Protein AF-A0A257PAP0-F1 (afdb_monomer_lite)

Radius of gyration: 27.39 Å; chains: 1; bounding box: 54×37×100 Å

Structure (mmCIF, N/CA/C/O backbone):
data_AF-A0A257PAP0-F1
#
_entry.id   AF-A0A257PAP0-F1
#
loop_
_atom_site.group_PDB
_atom_site.id
_atom_site.type_symbol
_atom_site.label_atom_id
_atom_site.label_alt_id
_atom_site.label_comp_id
_atom_site.label_asym_id
_atom_site.label_entity_id
_atom_site.label_seq_id
_atom_site.pdbx_PDB_ins_code
_atom_site.Cartn_x
_atom_site.Cartn_y
_atom_site.Cartn_z
_atom_site.occupancy
_atom_site.B_iso_or_equiv
_atom_site.auth_seq_id
_atom_site.auth_comp_id
_atom_site.auth_asym_id
_atom_site.auth_atom_id
_atom_site.pdbx_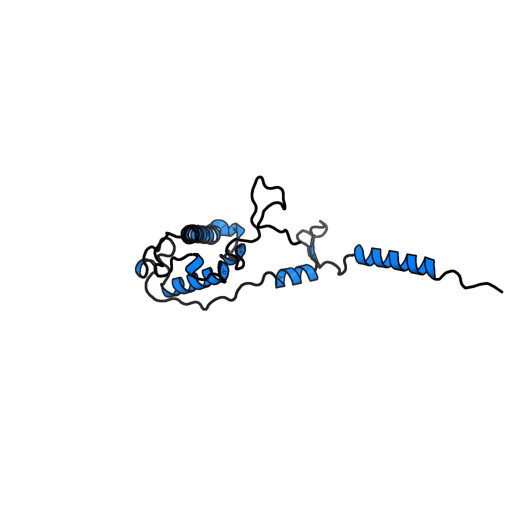PDB_model_num
ATOM 1 N N . MET A 1 1 ? 21.919 17.317 -76.838 1.00 44.16 1 MET A N 1
ATOM 2 C CA . MET A 1 1 ? 21.404 18.058 -75.664 1.00 44.16 1 MET A CA 1
ATOM 3 C C . MET A 1 1 ? 20.531 17.112 -74.850 1.00 44.16 1 MET A C 1
ATOM 5 O O . MET A 1 1 ? 19.481 16.701 -75.324 1.00 44.16 1 MET A O 1
ATOM 9 N N . PHE A 1 2 ? 21.040 16.663 -73.701 1.00 43.78 2 PHE A N 1
ATOM 10 C CA . PHE A 1 2 ? 20.446 15.619 -72.859 1.00 43.78 2 PHE A CA 1
ATOM 11 C C . PHE A 1 2 ? 19.234 16.147 -72.070 1.00 43.78 2 PHE A C 1
ATOM 13 O O . PHE A 1 2 ? 19.329 17.173 -71.401 1.00 43.78 2 PHE A O 1
ATOM 20 N N . LYS A 1 3 ? 18.101 15.434 -72.139 1.00 48.34 3 LYS A N 1
ATOM 21 C CA . LYS A 1 3 ? 16.893 15.689 -71.335 1.00 48.34 3 LYS A CA 1
ATOM 22 C C . LYS A 1 3 ? 17.113 15.192 -69.905 1.00 48.34 3 LYS A C 1
ATOM 24 O O . LYS A 1 3 ? 17.097 13.992 -69.654 1.00 48.34 3 LYS A O 1
ATOM 29 N N . LEU A 1 4 ? 17.287 16.128 -68.978 1.00 53.97 4 LEU A N 1
ATOM 30 C CA . LEU A 1 4 ? 17.504 15.890 -67.553 1.00 53.97 4 LEU A CA 1
ATOM 31 C C . LEU A 1 4 ? 16.246 16.301 -66.755 1.00 53.97 4 LEU A C 1
ATOM 33 O O . LEU A 1 4 ? 16.292 17.280 -66.023 1.00 53.97 4 LEU A O 1
ATOM 37 N N . TYR A 1 5 ? 15.082 15.656 -66.945 1.00 57.06 5 TYR A N 1
ATOM 38 C CA . TYR A 1 5 ? 13.866 16.051 -66.193 1.00 57.06 5 TYR A CA 1
ATOM 39 C C . TYR A 1 5 ? 12.792 14.955 -66.019 1.00 57.06 5 TYR A C 1
ATOM 41 O O . TYR A 1 5 ? 11.602 15.199 -66.205 1.00 57.06 5 TYR A O 1
ATOM 49 N N . SER A 1 6 ? 13.174 13.719 -65.676 1.00 56.12 6 SER A N 1
ATOM 50 C CA . SER A 1 6 ? 12.184 12.636 -65.459 1.00 56.12 6 SER A CA 1
ATOM 51 C C . SER A 1 6 ? 1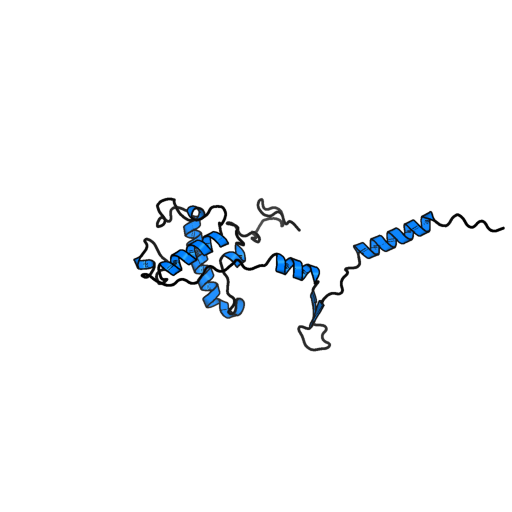2.435 11.741 -64.240 1.00 56.12 6 SER A C 1
ATOM 53 O O . SER A 1 6 ? 11.732 10.754 -64.058 1.00 56.12 6 SER A O 1
ATOM 55 N N . ILE A 1 7 ? 13.380 12.098 -63.362 1.00 59.47 7 ILE A N 1
ATOM 56 C CA . ILE A 1 7 ? 13.738 11.317 -62.160 1.00 59.47 7 ILE A CA 1
ATOM 57 C C . ILE A 1 7 ? 13.280 11.924 -60.798 1.00 59.47 7 ILE A C 1
ATOM 59 O O . ILE A 1 7 ? 13.853 11.544 -59.783 1.00 59.47 7 ILE A O 1
ATOM 63 N N . PRO A 1 8 ? 12.291 12.843 -60.657 1.00 70.06 8 PRO A N 1
ATOM 64 C CA . PRO A 1 8 ? 11.946 13.330 -59.314 1.00 70.06 8 PRO A CA 1
ATOM 65 C C . PRO A 1 8 ? 10.957 12.415 -58.564 1.00 70.06 8 PRO A C 1
ATOM 67 O O . PRO A 1 8 ? 11.156 12.136 -57.388 1.00 70.06 8 PRO A O 1
ATOM 70 N N . GLY A 1 9 ? 9.910 11.897 -59.218 1.00 70.00 9 GLY A N 1
ATOM 71 C CA . GLY A 1 9 ? 8.772 11.282 -58.509 1.00 70.00 9 GLY A CA 1
ATOM 72 C C . GLY A 1 9 ? 9.052 9.914 -57.876 1.00 70.00 9 GLY A C 1
ATOM 73 O O . GLY A 1 9 ? 8.775 9.703 -56.698 1.00 70.00 9 GLY A O 1
ATOM 74 N N . ILE A 1 10 ? 9.631 8.984 -58.643 1.00 75.62 10 ILE A N 1
ATOM 75 C CA . ILE A 1 10 ? 9.873 7.603 -58.184 1.00 75.62 10 ILE A CA 1
ATOM 76 C C . ILE A 1 10 ? 10.986 7.561 -57.127 1.00 75.62 10 ILE A C 1
ATOM 78 O O . ILE A 1 10 ? 10.876 6.835 -56.143 1.00 75.62 10 ILE A O 1
ATOM 82 N N . ALA A 1 11 ? 12.028 8.383 -57.288 1.00 79.50 11 ALA A N 1
ATOM 83 C CA . ALA A 1 11 ? 13.117 8.486 -56.321 1.00 79.50 11 ALA A CA 1
ATOM 84 C C . ALA A 1 11 ? 12.644 9.083 -54.983 1.00 79.50 11 ALA A C 1
ATOM 86 O O . ALA A 1 11 ? 13.004 8.570 -53.924 1.00 79.50 11 ALA A O 1
ATOM 87 N N . LEU A 1 12 ? 11.787 10.112 -55.020 1.00 82.12 12 LEU A N 1
ATOM 88 C CA . LEU A 1 12 ? 11.184 10.691 -53.815 1.00 82.12 12 LEU A CA 1
ATOM 89 C C . LEU A 1 12 ? 10.246 9.704 -53.111 1.00 82.12 12 LEU A C 1
ATOM 91 O O . LEU A 1 12 ? 10.319 9.568 -51.891 1.00 82.12 12 LEU A O 1
ATOM 95 N N . ALA A 1 13 ? 9.413 8.977 -53.862 1.00 83.31 13 ALA A N 1
ATOM 96 C CA . ALA A 1 13 ? 8.536 7.953 -53.297 1.00 83.31 13 ALA A CA 1
ATOM 97 C C . ALA A 1 13 ? 9.340 6.812 -52.647 1.00 83.31 13 ALA A C 1
ATOM 99 O O . ALA A 1 13 ? 9.040 6.409 -51.525 1.00 83.31 13 ALA A O 1
ATOM 100 N N . GLY A 1 14 ? 10.407 6.343 -53.303 1.00 87.06 14 GLY A N 1
ATOM 101 C CA . GLY A 1 14 ? 11.307 5.331 -52.746 1.00 87.06 14 GLY A CA 1
ATOM 102 C C . GLY A 1 14 ? 12.005 5.797 -51.465 1.00 87.06 14 GLY A C 1
ATOM 103 O O . GLY A 1 14 ? 12.004 5.078 -50.466 1.00 87.06 14 GLY A O 1
ATOM 104 N N . ALA A 1 15 ? 12.538 7.023 -51.450 1.00 87.06 15 ALA A N 1
ATOM 105 C CA . ALA A 1 15 ? 13.172 7.601 -50.264 1.00 87.06 15 ALA A CA 1
ATOM 106 C C . ALA A 1 15 ? 12.180 7.783 -49.101 1.00 87.06 15 ALA A C 1
ATOM 108 O O . ALA A 1 15 ? 12.521 7.506 -47.950 1.00 87.06 15 ALA A O 1
ATOM 109 N N . PHE A 1 16 ? 10.943 8.193 -49.393 1.00 89.12 16 PHE A N 1
ATOM 110 C CA . PHE A 1 16 ? 9.888 8.319 -48.390 1.00 89.12 16 PHE A CA 1
ATOM 111 C C . PHE A 1 16 ? 9.517 6.964 -47.777 1.00 89.12 16 PHE A C 1
ATOM 113 O O . PHE A 1 16 ? 9.434 6.859 -46.556 1.00 89.12 16 PHE A O 1
ATOM 120 N N . VAL A 1 17 ? 9.371 5.913 -48.591 1.00 90.62 17 VAL A N 1
ATOM 121 C CA . VAL A 1 17 ? 9.080 4.554 -48.103 1.00 90.62 17 VAL A CA 1
ATOM 122 C C . VAL A 1 17 ? 10.225 4.014 -47.243 1.00 90.62 17 VAL A C 1
ATOM 124 O O . VAL A 1 17 ? 9.970 3.474 -46.170 1.00 90.62 17 VAL A O 1
ATOM 127 N N . ILE A 1 18 ? 11.483 4.211 -47.648 1.00 87.75 18 ILE A N 1
ATOM 128 C CA . ILE A 1 18 ? 12.652 3.794 -46.852 1.00 87.75 18 ILE A CA 1
ATOM 129 C C . ILE 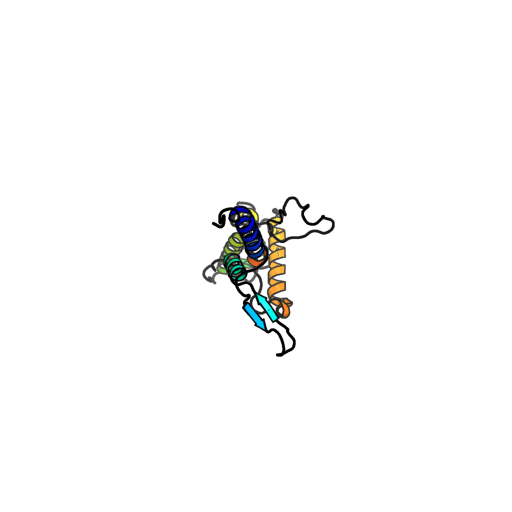A 1 18 ? 12.704 4.551 -45.521 1.00 87.75 18 ILE A C 1
ATOM 131 O O . ILE A 1 18 ? 12.949 3.943 -44.481 1.00 87.75 18 ILE A O 1
ATOM 135 N N . CYS A 1 19 ? 12.441 5.860 -45.529 1.00 87.19 19 CYS A N 1
ATOM 136 C CA . CYS A 1 19 ? 12.395 6.667 -44.311 1.00 87.19 19 CYS A CA 1
ATOM 137 C C . CYS A 1 19 ? 11.243 6.234 -43.389 1.00 87.19 19 CYS A C 1
ATOM 139 O O . CYS A 1 19 ? 11.436 6.096 -42.184 1.00 87.19 19 CYS A O 1
ATOM 141 N N . LEU A 1 20 ? 10.069 5.942 -43.953 1.00 87.81 20 LEU A N 1
ATOM 142 C CA . LEU A 1 20 ? 8.909 5.456 -43.210 1.00 87.81 20 LEU A CA 1
ATOM 143 C C . LEU A 1 20 ? 9.188 4.092 -42.568 1.00 87.81 20 LEU A C 1
ATOM 145 O O . LEU A 1 20 ? 8.926 3.920 -41.381 1.00 87.81 20 LEU A O 1
ATOM 149 N N . ILE A 1 21 ? 9.782 3.152 -43.311 1.00 84.94 21 ILE A N 1
ATOM 150 C CA . ILE A 1 21 ? 10.237 1.868 -42.761 1.00 84.94 21 ILE A CA 1
ATOM 151 C C . ILE A 1 21 ? 11.252 2.130 -41.650 1.00 84.94 21 ILE A C 1
ATOM 153 O O . 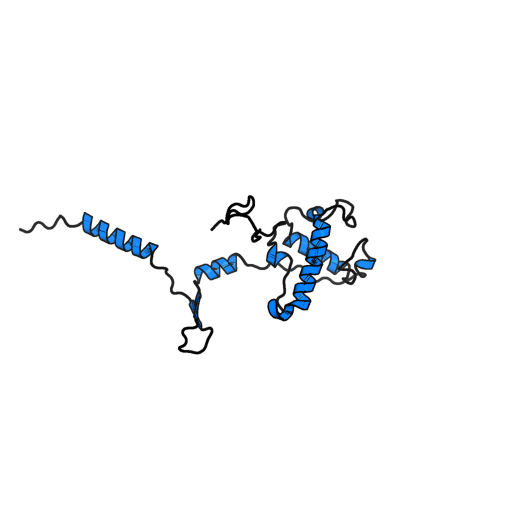ILE A 1 21 ? 11.076 1.631 -40.546 1.00 84.94 21 ILE A O 1
ATOM 157 N N . ALA A 1 22 ? 12.254 2.979 -41.887 1.00 83.25 22 ALA A N 1
ATOM 158 C CA . ALA A 1 22 ? 13.278 3.271 -40.894 1.00 83.25 22 ALA A CA 1
ATOM 159 C C . ALA A 1 22 ? 12.695 3.844 -39.585 1.00 83.25 22 ALA A C 1
ATOM 161 O O . ALA A 1 22 ? 13.106 3.443 -38.499 1.00 83.25 22 ALA A O 1
ATOM 162 N N . VAL A 1 23 ? 11.716 4.747 -39.667 1.00 80.31 23 VAL A N 1
ATOM 163 C CA . VAL A 1 23 ? 11.050 5.342 -38.496 1.00 80.31 23 VAL A CA 1
ATOM 164 C C . VAL A 1 23 ? 10.142 4.339 -37.779 1.00 80.31 23 VAL A C 1
ATOM 166 O O . VAL A 1 23 ? 10.074 4.356 -36.551 1.00 80.31 23 VAL A O 1
ATOM 169 N N . LEU A 1 24 ? 9.456 3.464 -38.518 1.00 78.44 24 LEU A N 1
ATOM 170 C CA . LEU A 1 24 ? 8.528 2.488 -37.941 1.00 78.44 24 LEU A CA 1
ATOM 171 C C . LEU A 1 24 ? 9.229 1.232 -37.399 1.00 78.44 24 LEU A C 1
ATOM 173 O O . LEU A 1 24 ? 8.689 0.592 -36.498 1.00 78.44 24 LEU A O 1
ATOM 177 N N . THR A 1 25 ? 10.409 0.870 -37.917 1.00 72.38 25 THR A N 1
ATOM 178 C CA . THR A 1 25 ? 11.106 -0.372 -37.538 1.00 72.38 25 THR A CA 1
ATOM 179 C C . THR A 1 25 ? 12.329 -0.159 -36.648 1.00 72.38 25 THR A C 1
ATOM 181 O O . THR A 1 25 ? 12.659 -1.059 -35.876 1.00 72.38 25 THR A O 1
ATOM 184 N N . PHE A 1 26 ? 13.019 0.989 -36.703 1.00 76.75 26 PHE A N 1
ATOM 185 C CA . PHE A 1 26 ? 14.197 1.228 -35.858 1.00 76.75 26 PHE A CA 1
ATOM 186 C C . PHE A 1 26 ? 13.809 1.946 -34.565 1.00 76.75 26 PHE A C 1
ATOM 188 O O . PHE A 1 26 ? 13.478 3.130 -34.551 1.00 76.75 26 PHE A O 1
ATOM 195 N N . GLN A 1 27 ? 13.929 1.240 -33.443 1.00 68.50 27 GLN A N 1
ATOM 196 C CA . GLN A 1 27 ? 13.762 1.823 -32.116 1.00 68.50 27 GLN A CA 1
ATOM 197 C C . GLN A 1 27 ? 14.986 2.691 -31.774 1.00 68.50 27 GLN A C 1
ATOM 199 O O . GLN A 1 27 ? 16.061 2.185 -31.462 1.00 68.50 27 GLN A O 1
ATOM 204 N N . ARG A 1 28 ? 14.833 4.017 -31.840 1.00 68.81 28 ARG A N 1
ATOM 205 C CA . ARG A 1 28 ? 15.737 4.989 -31.195 1.00 68.81 28 ARG A CA 1
ATOM 206 C C . ARG A 1 28 ? 15.106 5.399 -29.858 1.00 68.81 28 ARG A C 1
ATOM 208 O O . ARG A 1 28 ? 13.888 5.576 -29.836 1.00 68.81 28 ARG A O 1
ATOM 215 N N . PRO A 1 29 ? 15.850 5.618 -28.757 1.00 70.31 29 PRO A N 1
ATOM 216 C CA . PRO A 1 29 ? 17.309 5.697 -28.590 1.00 70.31 29 PRO A CA 1
ATOM 217 C C . PRO A 1 29 ? 17.987 4.349 -28.283 1.00 70.31 29 PRO A C 1
ATOM 219 O O . PRO A 1 29 ? 17.310 3.354 -28.038 1.00 70.31 29 PRO A O 1
ATOM 222 N N . VAL A 1 30 ? 19.329 4.339 -28.265 1.00 77.12 30 VAL A N 1
ATOM 223 C CA . VAL A 1 30 ? 20.115 3.180 -27.806 1.00 77.12 30 VAL A CA 1
ATOM 224 C C . VAL A 1 30 ? 19.648 2.743 -26.410 1.00 77.12 30 VAL A C 1
ATOM 226 O O . VAL A 1 30 ? 19.479 3.600 -25.535 1.00 77.12 30 VAL A O 1
ATOM 229 N N . PRO A 1 31 ? 19.398 1.442 -26.188 1.00 85.62 31 PRO A N 1
ATOM 230 C CA . PRO A 1 31 ? 18.976 0.964 -24.883 1.00 85.62 31 PRO A CA 1
ATOM 231 C C . PRO A 1 31 ? 20.121 1.088 -23.874 1.00 85.62 31 PRO A C 1
ATOM 233 O O . PRO A 1 31 ? 21.288 0.868 -24.199 1.00 85.62 31 PRO A O 1
ATOM 236 N N . LEU A 1 32 ? 19.778 1.401 -22.627 1.00 88.62 32 LEU A N 1
ATOM 237 C CA . LEU A 1 32 ? 20.690 1.271 -21.500 1.00 88.62 32 LEU A CA 1
ATOM 238 C C . LEU A 1 32 ? 20.906 -0.221 -21.233 1.00 88.62 32 LEU A C 1
ATOM 240 O O . LEU A 1 32 ? 19.957 -0.943 -20.925 1.00 88.62 32 LEU A O 1
ATOM 244 N N . VAL A 1 33 ? 22.150 -0.676 -21.353 1.00 90.38 33 VAL A N 1
ATOM 245 C CA . VAL A 1 33 ? 22.527 -2.076 -21.141 1.00 90.38 33 VAL A CA 1
ATOM 246 C C . VAL A 1 33 ? 23.087 -2.234 -19.732 1.00 90.38 33 VAL A C 1
ATOM 248 O O . VAL A 1 33 ? 24.081 -1.598 -19.389 1.00 90.38 33 VAL A O 1
ATOM 251 N N . VAL A 1 34 ? 22.468 -3.089 -18.917 1.00 92.94 34 VAL A N 1
ATOM 252 C CA . VAL A 1 34 ? 22.966 -3.430 -17.576 1.00 92.94 34 VAL A CA 1
ATOM 253 C C . VAL A 1 34 ? 23.358 -4.902 -17.555 1.00 92.94 34 VAL A C 1
ATOM 255 O O . VAL A 1 34 ? 22.510 -5.766 -17.777 1.00 92.94 34 VAL A O 1
ATOM 258 N N . SER A 1 35 ? 24.636 -5.184 -17.288 1.00 93.94 35 SER A N 1
ATOM 259 C CA . SER A 1 35 ? 25.127 -6.555 -17.108 1.00 93.94 35 SER A CA 1
ATOM 260 C C . SER A 1 35 ? 24.622 -7.125 -15.784 1.00 93.94 35 SER A C 1
ATOM 262 O O . SER A 1 35 ? 24.779 -6.493 -14.739 1.00 93.94 35 SER A O 1
ATOM 264 N N . THR A 1 36 ? 24.033 -8.317 -15.820 1.00 94.69 36 THR A N 1
ATOM 265 C CA . THR A 1 36 ? 23.499 -9.028 -14.645 1.00 94.69 36 THR A CA 1
ATOM 266 C C . THR A 1 36 ? 24.292 -10.286 -14.292 1.00 94.69 36 THR A C 1
ATOM 268 O O . THR A 1 36 ? 23.950 -10.971 -13.330 1.00 94.69 36 THR A O 1
ATOM 271 N N . GLY A 1 37 ? 25.350 -10.599 -15.044 1.00 93.50 37 GLY A N 1
ATOM 272 C CA . GLY A 1 37 ? 26.175 -11.785 -14.827 1.00 93.50 37 GLY A CA 1
ATOM 273 C C . GLY A 1 37 ? 27.654 -11.571 -15.132 1.00 93.50 37 GLY A C 1
ATOM 274 O O . GLY A 1 37 ? 28.117 -10.443 -15.316 1.00 93.50 37 GLY A O 1
ATOM 275 N N . ASN A 1 38 ? 28.395 -12.682 -15.166 1.00 95.00 38 ASN A N 1
ATOM 276 C CA . ASN A 1 38 ? 29.835 -12.665 -15.403 1.00 95.00 38 ASN A CA 1
ATOM 277 C C . ASN A 1 38 ? 30.155 -12.129 -16.817 1.00 95.00 38 ASN A C 1
ATOM 279 O O . ASN A 1 38 ? 29.424 -12.452 -17.764 1.00 95.00 38 ASN A O 1
ATOM 283 N N . PRO A 1 39 ? 31.237 -11.346 -16.995 1.00 93.25 39 PRO A N 1
ATOM 284 C CA . PRO A 1 39 ? 31.611 -10.823 -18.305 1.00 93.25 39 PRO A CA 1
ATOM 285 C C . PRO A 1 39 ? 31.767 -11.934 -19.351 1.00 93.25 39 PRO A C 1
ATOM 287 O O . PRO A 1 39 ? 32.294 -13.005 -19.063 1.00 93.25 39 PRO A O 1
ATOM 290 N N . GLY A 1 40 ? 31.297 -11.674 -20.573 1.00 92.44 40 GLY A N 1
ATOM 291 C CA . GLY A 1 40 ? 31.373 -12.619 -21.696 1.00 92.44 40 GLY A CA 1
ATOM 292 C C . GLY A 1 40 ? 30.202 -13.603 -21.813 1.00 92.44 40 GLY A C 1
ATOM 293 O O . GLY A 1 40 ? 30.063 -14.228 -22.859 1.00 92.44 40 GLY A O 1
ATOM 294 N N . LEU A 1 41 ? 29.316 -13.702 -20.812 1.00 94.56 41 LEU A N 1
ATOM 295 C CA . LEU A 1 41 ? 28.137 -14.585 -20.869 1.00 94.56 41 LEU A CA 1
ATOM 296 C C . LEU A 1 41 ? 26.913 -13.956 -21.554 1.00 94.56 41 LEU A C 1
ATOM 298 O O . LEU A 1 41 ? 25.880 -14.606 -21.688 1.00 94.56 41 LEU A O 1
ATOM 302 N N . GLY A 1 42 ? 26.989 -12.677 -21.935 1.00 93.25 42 GLY A N 1
ATOM 303 C CA . GLY A 1 42 ? 25.872 -11.958 -22.559 1.00 93.25 42 GLY A CA 1
ATOM 304 C C . GLY A 1 42 ? 24.651 -11.767 -21.648 1.00 93.25 42 GLY A C 1
ATOM 305 O O . GLY A 1 42 ? 23.580 -11.411 -22.131 1.00 93.25 42 GLY A O 1
ATOM 306 N N . MET A 1 43 ? 24.788 -11.992 -20.336 1.00 96.62 43 MET A N 1
ATOM 307 C CA . MET A 1 43 ? 23.727 -11.773 -19.353 1.00 96.62 43 MET A CA 1
ATOM 308 C C . MET A 1 43 ? 23.499 -10.272 -19.162 1.00 96.62 43 MET A C 1
ATOM 310 O O . MET A 1 43 ? 24.156 -9.635 -18.339 1.00 96.62 43 MET A O 1
ATOM 314 N N . GLN A 1 44 ? 22.587 -9.705 -19.949 1.00 94.44 44 GLN A N 1
ATOM 315 C CA . GLN A 1 44 ? 22.296 -8.277 -19.945 1.00 94.44 44 GLN A CA 1
ATOM 316 C C . GLN A 1 44 ? 20.797 -7.993 -20.030 1.00 94.44 44 GLN A C 1
ATOM 318 O O . GLN A 1 44 ? 20.057 -8.676 -20.738 1.00 94.44 44 GLN A O 1
ATOM 323 N N . VAL A 1 45 ? 20.359 -6.944 -19.336 1.00 93.50 45 VAL A N 1
ATOM 324 C CA . VAL A 1 45 ? 19.004 -6.398 -19.455 1.00 93.50 45 VAL A CA 1
ATOM 325 C C . VAL A 1 45 ? 19.073 -5.083 -20.221 1.00 93.50 45 VAL A C 1
ATOM 327 O O . VAL A 1 45 ? 19.873 -4.203 -19.901 1.00 93.50 45 VAL A O 1
ATOM 330 N N . LEU A 1 46 ? 18.238 -4.983 -21.255 1.00 92.12 46 LEU A N 1
ATOM 331 C CA . LEU A 1 46 ? 18.138 -3.837 -22.152 1.00 92.12 46 LEU A CA 1
ATOM 332 C C . LEU A 1 46 ? 16.963 -2.970 -21.710 1.00 92.12 46 LEU A C 1
ATOM 334 O O . LEU A 1 46 ? 15.808 -3.384 -21.807 1.00 92.12 46 LEU A O 1
ATOM 338 N N . TYR A 1 47 ? 17.250 -1.761 -21.245 1.00 89.81 47 TYR A N 1
ATOM 339 C CA . TYR A 1 47 ? 16.230 -0.813 -20.825 1.00 89.81 47 TYR A CA 1
ATOM 340 C C . TYR A 1 47 ? 16.065 0.329 -21.826 1.00 89.81 47 TYR A C 1
ATOM 342 O O . TYR A 1 47 ? 17.039 0.897 -22.312 1.00 89.81 47 TYR A O 1
ATOM 350 N N . SER A 1 48 ? 14.824 0.741 -22.076 1.00 90.12 48 SER A N 1
ATOM 351 C CA . SER A 1 48 ? 14.529 1.959 -22.833 1.00 90.12 48 SER A CA 1
ATOM 352 C C . SER A 1 48 ? 14.341 3.138 -21.876 1.00 90.12 48 SER A C 1
ATOM 354 O O . SER A 1 48 ? 13.418 3.139 -21.059 1.00 90.12 48 SER A O 1
ATOM 356 N N . THR A 1 49 ? 15.192 4.162 -21.972 1.00 88.19 49 THR A N 1
ATOM 357 C CA . THR A 1 49 ? 15.137 5.336 -21.080 1.00 88.19 49 THR A CA 1
ATOM 358 C C . THR A 1 49 ? 13.774 6.045 -21.092 1.00 88.19 49 THR A C 1
ATOM 360 O O . THR A 1 49 ? 13.245 6.313 -20.011 1.00 88.19 49 THR A O 1
ATOM 363 N N . PRO A 1 50 ? 13.128 6.296 -22.253 1.00 89.00 50 PRO A N 1
ATOM 364 C CA . PRO A 1 50 ? 11.771 6.846 -22.273 1.00 89.00 50 PRO A CA 1
ATOM 365 C C . PRO A 1 50 ? 10.749 5.968 -21.539 1.00 89.00 50 PRO A C 1
ATOM 367 O O . PRO A 1 50 ? 9.886 6.487 -20.829 1.00 89.00 50 PRO A O 1
ATOM 370 N N . GLN A 1 51 ? 10.857 4.641 -21.669 1.00 88.62 51 GLN A N 1
ATOM 371 C CA . GLN A 1 51 ? 9.958 3.710 -20.986 1.00 88.62 51 GLN A CA 1
ATOM 372 C C . GLN A 1 51 ? 10.180 3.716 -19.471 1.00 88.62 51 GLN A C 1
ATOM 374 O O . GLN A 1 51 ? 9.199 3.760 -18.730 1.00 88.62 51 GLN A O 1
ATOM 379 N N . ILE A 1 52 ? 11.436 3.744 -19.004 1.00 90.19 52 ILE A N 1
ATOM 380 C CA . ILE A 1 52 ? 11.750 3.889 -17.574 1.00 90.19 52 ILE A CA 1
ATOM 381 C C . ILE A 1 52 ? 11.162 5.192 -17.039 1.00 90.19 52 ILE A C 1
ATOM 383 O O . ILE A 1 52 ? 10.466 5.168 -16.029 1.00 90.19 52 ILE A O 1
ATOM 387 N N . ASN A 1 53 ? 11.386 6.318 -17.715 1.00 91.19 53 ASN A N 1
ATOM 388 C CA . ASN A 1 53 ? 10.891 7.615 -17.250 1.00 91.19 53 ASN A CA 1
ATOM 389 C C . ASN A 1 53 ? 9.360 7.639 -17.170 1.00 91.19 53 ASN A C 1
ATOM 391 O O . ASN A 1 53 ? 8.799 8.122 -16.184 1.00 91.19 53 ASN A O 1
ATOM 395 N N . ARG A 1 54 ? 8.673 7.045 -18.155 1.00 91.88 54 ARG A N 1
ATOM 396 C CA . ARG A 1 54 ? 7.217 6.860 -18.106 1.00 91.88 54 ARG A CA 1
ATOM 397 C C . ARG A 1 54 ? 6.812 5.982 -16.921 1.00 91.88 54 ARG A C 1
ATOM 399 O O . ARG A 1 54 ? 5.882 6.329 -16.197 1.00 91.88 54 ARG A O 1
ATOM 406 N N . ALA A 1 55 ? 7.503 4.866 -16.701 1.00 91.75 55 ALA A N 1
ATOM 407 C CA . ALA A 1 55 ? 7.223 3.963 -15.590 1.00 91.75 55 ALA A CA 1
ATOM 408 C C . ALA A 1 55 ? 7.433 4.647 -14.233 1.00 91.75 55 ALA A C 1
ATOM 410 O O . ALA A 1 55 ? 6.560 4.543 -13.375 1.00 91.75 55 ALA A O 1
ATOM 411 N N . LEU A 1 56 ? 8.524 5.389 -14.048 1.00 93.25 56 LEU A N 1
ATOM 412 C CA . LEU A 1 56 ? 8.782 6.170 -12.839 1.00 93.25 56 LEU A CA 1
ATOM 413 C C . LEU A 1 56 ? 7.694 7.227 -12.636 1.00 93.25 56 LEU A C 1
ATOM 415 O O . LEU A 1 56 ? 7.139 7.316 -11.544 1.00 93.25 56 LEU A O 1
ATOM 419 N N . GLY A 1 57 ? 7.307 7.960 -13.683 1.00 92.94 57 GLY A N 1
ATOM 420 C CA . GLY A 1 57 ? 6.214 8.936 -13.615 1.00 92.94 57 GLY A CA 1
ATOM 421 C C . GLY A 1 57 ? 4.873 8.326 -13.180 1.00 92.94 57 GLY A C 1
ATOM 422 O O . GLY A 1 57 ? 4.144 8.936 -12.404 1.00 92.94 57 GLY A O 1
ATOM 423 N N . MET A 1 58 ? 4.567 7.097 -13.608 1.00 91.56 58 MET A N 1
ATOM 424 C CA . MET A 1 58 ? 3.335 6.382 -13.228 1.00 91.56 58 MET A CA 1
ATOM 425 C C . MET A 1 58 ? 3.409 5.672 -11.864 1.00 91.56 58 MET A C 1
ATOM 427 O O . MET A 1 58 ? 2.378 5.267 -11.326 1.00 91.56 58 MET A O 1
ATOM 431 N N . ASN A 1 59 ? 4.606 5.475 -11.306 1.00 93.94 59 ASN A N 1
ATOM 432 C CA . ASN A 1 59 ? 4.834 4.689 -10.087 1.00 93.94 59 ASN A CA 1
ATOM 433 C C . ASN A 1 59 ? 5.368 5.532 -8.924 1.00 93.94 59 ASN A C 1
ATOM 435 O O . ASN A 1 59 ? 6.204 5.074 -8.151 1.00 93.94 59 ASN A O 1
ATOM 439 N N . GLN A 1 60 ? 4.854 6.750 -8.777 1.00 92.75 60 GLN A N 1
ATOM 440 C CA . GLN A 1 60 ? 5.166 7.591 -7.626 1.00 92.75 60 GLN A CA 1
ATOM 441 C C . GLN A 1 60 ? 4.452 7.091 -6.365 1.00 92.75 60 GLN A C 1
ATOM 443 O O . GLN A 1 60 ? 3.277 6.711 -6.398 1.00 92.75 60 GLN A O 1
ATOM 448 N N . ALA A 1 61 ? 5.174 7.085 -5.245 1.00 89.94 61 ALA A N 1
ATOM 449 C CA . ALA A 1 61 ? 4.594 6.772 -3.948 1.00 89.94 61 ALA A CA 1
ATOM 450 C C . ALA A 1 61 ? 3.710 7.940 -3.468 1.00 89.94 61 ALA A C 1
ATOM 452 O O . ALA A 1 61 ? 4.049 9.103 -3.697 1.00 89.94 61 ALA A O 1
ATOM 453 N N . PRO A 1 62 ? 2.583 7.662 -2.793 1.00 90.12 62 PRO A N 1
ATOM 454 C CA . PRO A 1 62 ? 1.739 8.711 -2.246 1.00 90.12 62 PRO A CA 1
ATOM 455 C C . PRO A 1 62 ? 2.461 9.416 -1.086 1.00 90.12 62 PRO A C 1
ATOM 457 O O . PRO A 1 62 ? 3.259 8.782 -0.385 1.00 90.12 62 PRO A O 1
ATOM 460 N N . PRO A 1 63 ? 2.163 10.702 -0.834 1.00 88.62 63 PRO A N 1
ATOM 461 C CA . PRO A 1 63 ? 2.755 11.430 0.278 1.00 88.62 63 PRO A CA 1
ATOM 462 C C . PRO A 1 63 ? 2.429 10.747 1.611 1.00 88.62 63 PRO A C 1
ATOM 464 O O . PRO A 1 63 ? 1.309 10.284 1.851 1.00 88.62 63 PRO A O 1
ATOM 467 N N . VAL A 1 64 ? 3.426 10.682 2.490 1.00 89.19 64 VAL A N 1
ATOM 468 C CA . VAL A 1 64 ? 3.302 10.043 3.801 1.00 89.19 64 VAL A CA 1
ATOM 469 C C . VAL A 1 64 ? 2.714 11.044 4.793 1.00 89.19 64 VAL A C 1
ATOM 471 O O . VAL A 1 64 ? 3.212 12.156 4.932 1.00 89.19 64 VAL A O 1
ATOM 474 N N . LEU A 1 65 ? 1.666 10.646 5.520 1.00 91.44 65 LEU A N 1
ATOM 475 C CA . LEU A 1 65 ? 1.118 11.470 6.603 1.00 91.44 65 LEU A CA 1
ATOM 476 C C . LEU A 1 65 ? 2.127 11.578 7.763 1.00 91.44 65 LEU A C 1
ATOM 478 O O . LEU A 1 65 ? 2.799 10.581 8.049 1.00 91.44 65 LEU A O 1
ATOM 482 N N . PRO A 1 66 ? 2.203 12.703 8.496 1.00 91.94 66 PRO A N 1
ATOM 483 C CA . PRO A 1 66 ? 3.077 12.829 9.664 1.00 91.94 66 PRO A CA 1
ATOM 484 C C . PRO A 1 66 ? 2.886 11.668 10.644 1.00 91.94 66 PRO A C 1
ATOM 486 O O . PRO A 1 66 ? 1.765 11.199 10.843 1.00 91.94 66 PRO A O 1
ATOM 489 N N . GLN A 1 67 ? 3.974 11.144 11.208 1.00 89.12 67 GLN A N 1
ATOM 490 C CA . GLN A 1 67 ? 3.898 10.117 12.249 1.00 89.12 67 GLN A CA 1
ATOM 491 C C . GLN A 1 67 ? 3.305 10.746 13.512 1.00 89.12 67 GLN A C 1
ATOM 493 O O . GLN A 1 67 ? 3.757 11.798 13.952 1.00 89.12 67 GLN A O 1
ATOM 498 N N . ILE A 1 68 ? 2.282 10.110 14.082 1.00 89.50 68 ILE A N 1
ATOM 499 C CA . ILE A 1 68 ? 1.644 10.561 15.318 1.00 89.50 68 ILE A CA 1
ATOM 500 C C . ILE A 1 68 ? 1.448 9.330 16.191 1.00 89.50 68 ILE A C 1
ATOM 502 O O . ILE A 1 68 ? 0.878 8.330 15.748 1.00 89.50 68 ILE A O 1
ATOM 506 N N . SER A 1 69 ? 1.922 9.414 17.426 1.00 83.94 69 SER A N 1
ATOM 507 C CA . SER A 1 69 ? 1.755 8.390 18.450 1.00 83.94 69 SER A CA 1
ATOM 508 C C . SER A 1 69 ? 1.245 9.042 19.724 1.00 83.94 69 SER A C 1
ATOM 510 O O . SER A 1 69 ? 1.757 10.082 20.130 1.00 83.94 69 SER A O 1
ATOM 512 N N . GLY A 1 70 ? 0.241 8.439 20.351 1.00 87.69 70 GLY A N 1
ATOM 513 C CA . GLY A 1 70 ? -0.355 8.973 21.570 1.00 87.69 70 GLY A CA 1
ATOM 514 C C . GLY A 1 70 ? -1.760 8.437 21.809 1.00 87.69 70 GLY A C 1
ATOM 515 O O . GLY A 1 70 ? -2.416 7.935 20.892 1.00 87.69 70 GLY A O 1
ATOM 516 N N . GLY A 1 71 ? -2.207 8.549 23.057 1.00 90.75 71 GLY A N 1
ATOM 517 C CA . GLY A 1 71 ? -3.468 7.980 23.522 1.00 90.75 71 GLY A CA 1
ATOM 518 C C . GLY A 1 71 ? -3.378 6.492 23.865 1.00 90.75 71 GLY A C 1
ATOM 519 O O . GLY A 1 71 ? -2.349 5.842 23.675 1.00 90.75 71 GLY A O 1
ATOM 520 N N . VAL A 1 72 ? -4.474 5.961 24.407 1.00 94.62 72 VAL A N 1
ATOM 521 C CA . VAL A 1 72 ? -4.578 4.552 24.814 1.00 94.62 72 VAL A CA 1
ATOM 522 C C . VAL A 1 72 ? -4.592 3.615 23.603 1.00 94.62 72 VAL A C 1
ATOM 524 O O . VAL A 1 72 ? -4.776 4.043 22.459 1.00 94.62 72 VAL A O 1
ATOM 527 N N . ALA A 1 73 ? -4.411 2.319 23.848 1.00 95.69 73 ALA A N 1
ATOM 528 C CA . ALA A 1 73 ? -4.486 1.307 22.803 1.00 95.69 73 ALA A CA 1
ATOM 529 C C . ALA A 1 73 ? -5.865 1.328 22.114 1.00 95.69 73 ALA A C 1
ATOM 531 O O . ALA A 1 73 ? -6.904 1.458 22.764 1.00 95.69 73 ALA A O 1
ATOM 532 N N . ALA A 1 74 ? -5.903 1.164 20.794 1.00 94.81 74 ALA A N 1
ATOM 533 C CA . ALA A 1 74 ? -7.126 1.231 19.999 1.00 94.81 74 ALA A CA 1
ATOM 534 C C . ALA A 1 74 ? -8.166 0.182 20.422 1.00 94.81 74 ALA A C 1
ATOM 536 O O . ALA A 1 74 ? -9.364 0.444 20.340 1.00 94.81 74 ALA A O 1
ATOM 537 N N . GLY A 1 75 ? -7.726 -0.978 20.921 1.00 94.69 75 GLY A N 1
ATOM 538 C CA . GLY A 1 75 ? -8.609 -1.995 21.495 1.00 94.69 75 GLY A CA 1
ATOM 539 C C . GLY A 1 75 ? -9.319 -1.556 22.782 1.00 94.69 75 GLY A C 1
ATOM 540 O O . GLY A 1 75 ? -10.359 -2.118 23.106 1.00 94.69 75 GLY A O 1
ATOM 541 N N . GLN A 1 76 ? -8.782 -0.560 23.491 1.00 95.69 76 GLN A N 1
ATOM 542 C CA . GLN A 1 76 ? -9.406 0.057 24.665 1.00 95.69 76 GLN A CA 1
ATOM 543 C C . GLN A 1 76 ? -10.225 1.298 24.279 1.00 95.69 76 GLN A C 1
ATOM 545 O O . GLN A 1 76 ? -11.286 1.533 24.845 1.00 95.69 76 GLN A O 1
ATOM 550 N N . ALA A 1 77 ? -9.753 2.082 23.302 1.00 94.50 77 ALA A N 1
ATOM 551 C CA . ALA A 1 77 ? -10.421 3.308 22.860 1.00 94.50 77 ALA A CA 1
ATOM 552 C C . ALA A 1 77 ? -11.687 3.063 22.019 1.00 94.50 77 ALA A C 1
ATOM 554 O O . ALA A 1 77 ? -12.607 3.880 22.043 1.00 94.50 77 ALA A O 1
ATOM 555 N N . TYR A 1 78 ? -11.734 1.979 21.237 1.00 95.44 78 TYR A N 1
ATOM 556 C CA . TYR A 1 78 ? -12.768 1.762 20.223 1.00 95.44 78 TYR A CA 1
ATOM 557 C C . TYR A 1 78 ? -13.463 0.405 20.356 1.00 95.44 78 TYR A C 1
ATOM 559 O O . TYR A 1 78 ? -12.896 -0.588 20.806 1.00 95.44 78 TYR A O 1
ATOM 567 N N . LYS A 1 79 ? -14.708 0.341 19.872 1.00 95.69 79 LYS A N 1
ATOM 568 C CA . LYS A 1 79 ? -15.502 -0.894 19.822 1.00 95.69 79 LYS A CA 1
ATOM 569 C C . LYS A 1 79 ? -15.169 -1.713 18.568 1.00 95.69 79 LYS A C 1
ATOM 571 O O . LYS A 1 79 ? -14.991 -1.158 17.486 1.00 95.69 79 LYS A O 1
ATOM 576 N N . ASN A 1 80 ? -15.163 -3.041 18.705 1.00 96.12 80 ASN A N 1
ATOM 577 C CA . ASN A 1 80 ? -14.963 -4.012 17.616 1.00 96.12 80 ASN A CA 1
ATOM 578 C C . ASN A 1 80 ? -13.624 -3.876 16.847 1.00 96.12 80 ASN A C 1
ATOM 580 O O . ASN A 1 80 ? -13.550 -4.079 15.631 1.00 96.12 80 ASN A O 1
ATOM 584 N N . VAL A 1 81 ? -12.534 -3.548 17.551 1.00 96.56 81 VAL A N 1
ATOM 585 C CA . VAL A 1 81 ? -11.173 -3.617 16.991 1.00 96.56 81 VAL A CA 1
ATOM 586 C C . VAL A 1 81 ? -10.619 -5.029 17.181 1.00 96.56 81 VAL A C 1
ATOM 588 O O . VAL A 1 81 ? -10.359 -5.465 18.299 1.00 96.56 81 VAL A O 1
ATOM 591 N N . GLN A 1 82 ? -10.428 -5.757 16.077 1.00 96.06 82 GLN A N 1
ATOM 592 C CA . GLN A 1 82 ? -10.017 -7.169 16.118 1.00 96.06 82 GLN A CA 1
ATOM 593 C C . GLN A 1 82 ? -8.528 -7.384 15.824 1.00 96.06 82 GLN A C 1
ATOM 595 O O . GLN A 1 82 ? -7.919 -8.258 16.431 1.00 96.06 82 GLN A O 1
ATOM 600 N N . VAL A 1 83 ? -7.939 -6.585 14.925 1.00 97.12 83 VAL A N 1
ATOM 601 C CA . VAL A 1 83 ? -6.554 -6.783 14.454 1.00 97.12 83 VAL A CA 1
ATOM 602 C C . VAL A 1 83 ? -5.602 -5.733 15.030 1.00 97.12 83 VAL A C 1
ATOM 604 O O . VAL A 1 83 ? -4.599 -6.073 15.641 1.00 97.12 83 VAL A O 1
ATOM 607 N N . LEU A 1 84 ? -5.940 -4.446 14.921 1.00 95.81 84 LEU A N 1
ATOM 608 C CA . LEU A 1 84 ? -5.089 -3.327 15.353 1.00 95.81 84 LEU A CA 1
ATOM 609 C C . LEU A 1 84 ? -5.227 -2.991 16.851 1.00 95.81 84 LEU A C 1
ATOM 611 O O . LEU A 1 84 ? -5.244 -1.820 17.218 1.00 95.81 84 LEU A O 1
ATOM 615 N N . LYS A 1 85 ? -5.375 -3.988 17.729 1.00 95.62 85 LYS A N 1
ATOM 616 C CA . LYS A 1 85 ? -5.727 -3.755 19.146 1.00 95.62 85 LYS A CA 1
ATOM 617 C C . LYS A 1 85 ? -4.686 -2.928 19.904 1.00 95.62 85 LYS A C 1
ATOM 619 O O . LYS A 1 85 ? -5.060 -2.065 20.690 1.00 95.62 85 LYS A O 1
ATOM 624 N N . ASN A 1 86 ? -3.406 -3.172 19.633 1.00 94.81 86 ASN A N 1
ATOM 625 C CA . ASN A 1 86 ? -2.285 -2.622 20.402 1.00 94.81 86 ASN A CA 1
ATOM 626 C C . ASN A 1 86 ? -1.714 -1.322 19.811 1.00 94.81 86 ASN A C 1
ATOM 628 O O . ASN A 1 86 ? -0.717 -0.804 20.301 1.00 94.81 86 ASN A O 1
ATOM 632 N N . VAL A 1 87 ? -2.315 -0.798 18.741 1.00 94.69 87 VAL A N 1
ATOM 633 C CA . VAL A 1 87 ? -1.884 0.461 18.122 1.00 94.69 87 VAL A CA 1
ATOM 634 C C . VAL A 1 87 ? -2.445 1.627 18.934 1.00 94.69 87 VAL A C 1
ATOM 636 O O . VAL A 1 87 ? -3.601 1.570 19.339 1.00 94.69 87 VAL A O 1
ATOM 639 N N . SER A 1 88 ? -1.664 2.685 19.173 1.00 96.75 88 SER A N 1
ATOM 640 C CA . SER A 1 88 ? -2.178 3.888 19.853 1.00 96.75 88 SER A CA 1
ATOM 641 C C . SER A 1 88 ? -3.354 4.507 19.085 1.00 96.75 88 SER A C 1
ATOM 643 O O . SER A 1 88 ? -3.388 4.448 17.852 1.00 96.75 88 SER A O 1
ATOM 645 N N . SER A 1 89 ? -4.323 5.106 19.779 1.00 94.75 89 SER A N 1
ATOM 646 C CA . SER A 1 89 ? -5.514 5.683 19.139 1.00 94.75 89 SER A CA 1
ATOM 647 C C . SER A 1 89 ? -5.174 6.753 18.091 1.00 94.75 89 SER A C 1
ATOM 649 O O . SER A 1 89 ? -5.799 6.785 17.028 1.00 94.75 89 SER A O 1
ATOM 651 N N . ALA A 1 90 ? -4.127 7.556 18.314 1.00 94.88 90 ALA A N 1
ATOM 652 C CA . ALA A 1 90 ? -3.654 8.526 17.327 1.00 94.88 90 ALA A CA 1
ATOM 653 C C . ALA A 1 90 ? -3.089 7.852 16.060 1.00 94.88 90 ALA A C 1
ATOM 655 O O . ALA A 1 90 ? -3.453 8.214 14.936 1.00 94.88 90 ALA A O 1
ATOM 656 N N . ALA A 1 91 ? -2.256 6.818 16.224 1.00 95.38 91 ALA A N 1
ATOM 657 C CA . ALA A 1 91 ? -1.713 6.058 15.098 1.00 95.38 91 ALA A CA 1
ATOM 658 C C . ALA A 1 91 ? -2.806 5.273 14.350 1.00 95.38 91 ALA A C 1
ATOM 660 O O . ALA A 1 91 ? -2.753 5.149 13.124 1.00 95.38 91 ALA A O 1
ATOM 661 N N . PHE A 1 92 ? -3.826 4.791 15.066 1.00 96.19 92 PHE A N 1
ATOM 662 C CA . PHE A 1 92 ? -4.999 4.143 14.483 1.00 96.19 92 PHE A CA 1
ATOM 663 C C . PHE A 1 92 ? -5.761 5.106 13.566 1.00 96.19 92 PHE A C 1
ATOM 665 O O . PHE A 1 92 ? -6.013 4.771 12.408 1.00 96.19 92 PHE A O 1
ATOM 672 N N . GLY A 1 93 ? -6.059 6.323 14.036 1.00 94.88 93 GLY A N 1
ATOM 673 C CA . GLY A 1 93 ? -6.706 7.357 13.221 1.00 94.88 93 GLY A CA 1
ATOM 674 C C . GLY A 1 93 ? -5.903 7.696 11.961 1.00 94.88 93 GLY A C 1
ATOM 675 O O . GLY A 1 93 ? -6.443 7.675 10.853 1.00 94.88 93 GLY A O 1
ATOM 676 N N . ARG A 1 94 ? -4.586 7.899 12.102 1.00 95.62 94 ARG A N 1
ATOM 677 C CA . ARG A 1 94 ? -3.672 8.134 10.967 1.00 95.62 94 ARG A CA 1
ATOM 678 C C . ARG A 1 94 ? -3.714 6.999 9.938 1.00 95.62 94 ARG A C 1
ATOM 680 O O . ARG A 1 94 ? -3.703 7.253 8.729 1.00 95.62 94 ARG A O 1
ATOM 687 N N . LEU A 1 95 ? -3.736 5.750 10.401 1.00 95.56 95 LEU A N 1
ATOM 688 C CA . LEU A 1 95 ? -3.800 4.587 9.520 1.00 95.56 95 LEU A CA 1
ATOM 689 C C . LEU A 1 95 ? -5.128 4.540 8.754 1.00 95.56 95 LEU A C 1
ATOM 691 O O . LEU A 1 95 ? -5.107 4.286 7.554 1.00 95.56 95 LEU A O 1
ATOM 695 N N . MET A 1 96 ? -6.258 4.860 9.391 1.00 96.62 96 MET A N 1
ATOM 696 C CA . MET A 1 96 ? -7.562 4.912 8.711 1.00 96.62 96 MET A CA 1
ATOM 697 C C . MET A 1 96 ? -7.605 5.970 7.599 1.00 96.62 96 MET A C 1
ATOM 699 O O . MET A 1 96 ? -8.107 5.693 6.507 1.00 96.62 96 MET A O 1
ATOM 703 N N . VAL A 1 97 ? -7.027 7.155 7.828 1.00 96.12 97 VAL A N 1
ATOM 704 C CA . VAL A 1 97 ? -6.897 8.191 6.782 1.00 96.12 97 VAL A CA 1
ATOM 705 C C . VAL A 1 97 ? -6.014 7.692 5.637 1.00 96.12 97 VAL A C 1
ATOM 707 O O . VAL A 1 97 ? -6.373 7.823 4.469 1.00 96.12 97 VAL A O 1
ATOM 710 N N . SER A 1 98 ? -4.892 7.044 5.963 1.00 96.12 98 SER A N 1
ATOM 711 C CA . SER A 1 98 ? -3.983 6.478 4.957 1.00 96.12 98 SER A CA 1
ATOM 712 C C . SER A 1 98 ? -4.679 5.409 4.105 1.00 96.12 98 SER A C 1
ATOM 714 O O . SER A 1 98 ? -4.641 5.473 2.880 1.00 96.12 98 SER A O 1
ATOM 716 N N . MET A 1 99 ? -5.390 4.469 4.737 1.00 96.62 99 MET A N 1
ATOM 717 C CA . MET A 1 99 ? -6.166 3.431 4.049 1.00 96.62 99 MET A CA 1
ATOM 718 C C . MET A 1 99 ? -7.243 4.028 3.140 1.00 96.62 99 MET A C 1
ATOM 720 O O . MET A 1 99 ? -7.424 3.554 2.020 1.00 96.62 99 MET A O 1
ATOM 724 N N . THR A 1 100 ? -7.917 5.088 3.591 1.00 96.88 100 THR A N 1
ATOM 725 C CA . THR A 1 100 ? -8.918 5.800 2.785 1.00 96.88 100 THR A CA 1
ATOM 726 C C . THR A 1 100 ? -8.285 6.367 1.518 1.00 96.88 100 THR A C 1
ATOM 728 O O . THR A 1 100 ? -8.756 6.069 0.423 1.00 96.88 100 THR A O 1
ATOM 731 N N . ASN A 1 101 ? -7.161 7.077 1.646 1.00 96.19 101 ASN A N 1
ATOM 732 C CA . ASN A 1 101 ? -6.445 7.650 0.504 1.00 96.19 101 ASN A CA 1
ATOM 733 C C . ASN A 1 101 ? -5.915 6.581 -0.464 1.00 96.19 101 ASN A C 1
ATOM 735 O O . ASN A 1 101 ? -5.852 6.808 -1.671 1.00 96.19 101 ASN A O 1
ATOM 739 N N . TRP A 1 102 ? -5.527 5.411 0.046 1.00 97.12 102 TRP A N 1
ATOM 740 C CA . TRP A 1 102 ? -4.945 4.353 -0.778 1.00 97.12 102 TRP A CA 1
ATOM 741 C C . TRP A 1 102 ? -5.968 3.470 -1.492 1.00 97.12 102 TRP A C 1
ATOM 743 O O . TRP A 1 102 ? -5.632 2.907 -2.536 1.00 97.12 102 TRP A O 1
ATOM 753 N N . VAL A 1 103 ? -7.172 3.324 -0.934 1.00 97.56 103 VAL A N 1
ATOM 754 C CA . VAL A 1 103 ? -8.178 2.354 -1.401 1.00 97.56 103 VAL A CA 1
ATOM 755 C C . VAL A 1 103 ? -9.417 3.031 -1.970 1.00 97.56 103 VAL A C 1
ATOM 757 O O . VAL A 1 103 ? -9.881 2.632 -3.028 1.00 97.56 103 VAL A O 1
ATOM 760 N N . ALA A 1 104 ? -9.978 4.027 -1.289 1.00 97.25 104 ALA A N 1
ATOM 761 C CA . ALA A 1 104 ? -11.259 4.622 -1.669 1.00 97.25 104 ALA A CA 1
ATOM 762 C C . ALA A 1 104 ? -11.262 6.149 -1.468 1.00 97.25 104 ALA A C 1
ATOM 764 O O . ALA A 1 104 ? -12.111 6.668 -0.740 1.00 97.25 104 ALA A O 1
ATOM 765 N N . PRO A 1 105 ? -10.329 6.892 -2.094 1.00 96.06 105 PRO A N 1
ATOM 766 C CA . PRO A 1 105 ? -10.214 8.339 -1.911 1.00 96.06 105 PRO A CA 1
ATOM 767 C C . PRO A 1 105 ? -11.464 9.101 -2.375 1.00 96.06 105 PRO A C 1
ATOM 769 O O . PRO A 1 105 ? -11.758 10.163 -1.842 1.00 96.06 105 PRO A O 1
ATOM 772 N N . GLN A 1 106 ? -12.219 8.558 -3.337 1.00 95.75 106 GLN A N 1
ATOM 773 C CA . GLN A 1 106 ? -13.436 9.190 -3.858 1.00 95.75 106 GLN A CA 1
ATOM 774 C C . GLN A 1 106 ? -14.653 8.967 -2.948 1.00 95.75 106 GLN A C 1
ATOM 776 O O . GLN A 1 106 ? -15.467 9.865 -2.768 1.00 95.75 106 GLN A O 1
ATOM 781 N N . GLN A 1 107 ? -14.791 7.768 -2.373 1.00 95.94 107 GLN A N 1
ATOM 782 C CA . GLN A 1 107 ? -15.928 7.398 -1.522 1.00 95.94 107 GLN A CA 1
ATOM 783 C C . GLN A 1 107 ? -15.691 7.740 -0.043 1.00 95.94 107 GLN A C 1
ATOM 785 O O . GLN A 1 107 ? -16.641 7.853 0.731 1.00 95.94 107 GLN A O 1
ATOM 790 N N . GLY A 1 108 ? -14.431 7.889 0.367 1.00 96.06 108 GLY A N 1
ATOM 791 C CA . GLY A 1 108 ? -14.054 8.245 1.726 1.00 96.06 108 GLY A CA 1
ATOM 792 C C . GLY A 1 108 ? -14.334 7.144 2.755 1.00 96.06 108 GLY A C 1
ATOM 793 O O . GLY A 1 108 ? -14.449 5.954 2.449 1.00 96.06 108 GLY A O 1
ATOM 794 N N . CYS A 1 109 ? -14.470 7.556 4.016 1.00 96.94 109 CYS A N 1
ATOM 795 C CA . CYS A 1 109 ? -14.624 6.660 5.167 1.00 96.94 109 CYS A CA 1
ATOM 796 C C . CYS A 1 109 ? -15.845 5.730 5.052 1.00 96.94 109 CYS A C 1
ATOM 798 O O . CYS A 1 109 ? -15.831 4.593 5.536 1.00 96.94 109 CYS A O 1
ATOM 800 N N . THR A 1 110 ? -16.916 6.208 4.414 1.00 96.56 110 THR A N 1
ATOM 801 C CA . THR A 1 110 ? -18.183 5.481 4.279 1.00 96.56 110 THR A CA 1
ATOM 802 C C . THR A 1 110 ? -18.114 4.360 3.245 1.00 96.56 110 THR A C 1
ATOM 804 O O . THR A 1 110 ? -19.049 3.565 3.176 1.00 96.56 110 THR A O 1
ATOM 807 N N . TYR A 1 111 ? -17.016 4.211 2.494 1.00 97.50 111 TYR A N 1
ATOM 808 C CA . TYR A 1 111 ? -16.815 3.031 1.651 1.00 97.50 111 TYR A CA 1
ATOM 809 C C . TYR A 1 111 ? -16.779 1.745 2.484 1.00 97.50 111 TYR A C 1
ATOM 811 O O . TYR A 1 111 ? -17.477 0.774 2.188 1.00 97.50 111 TYR A O 1
ATOM 819 N N . CYS A 1 112 ? -16.005 1.770 3.570 1.00 97.19 112 CYS A N 1
ATOM 820 C CA . CYS A 1 112 ? -15.870 0.646 4.492 1.00 97.19 112 CYS A CA 1
ATOM 821 C C . CYS A 1 112 ? -16.854 0.738 5.662 1.00 97.19 112 CYS A C 1
ATOM 823 O O . CYS A 1 112 ? -17.338 -0.285 6.131 1.00 97.19 112 CYS A O 1
ATOM 825 N N . HIS A 1 113 ? -17.182 1.937 6.144 1.00 98.06 113 HIS A N 1
ATOM 826 C CA . HIS A 1 113 ? -17.995 2.092 7.352 1.00 98.06 113 HIS A CA 1
ATOM 827 C C . HIS A 1 113 ? -19.472 2.392 7.076 1.00 98.06 113 HIS A C 1
ATOM 829 O O . HIS A 1 113 ? -19.852 2.982 6.059 1.00 98.06 113 HIS A O 1
ATOM 835 N N . VAL A 1 114 ? -20.321 1.991 8.025 1.00 97.00 114 VAL A N 1
ATOM 836 C CA . VAL A 1 114 ? -21.702 2.472 8.129 1.00 97.00 114 VAL A CA 1
ATOM 837 C C . VAL A 1 114 ? -21.660 3.875 8.738 1.00 97.00 114 VAL A C 1
ATOM 839 O O . VAL A 1 114 ? -21.007 4.085 9.761 1.00 97.00 114 VAL A O 1
ATOM 842 N N . ALA A 1 115 ? -22.332 4.841 8.109 1.00 93.75 115 ALA A N 1
ATOM 843 C CA . ALA A 1 115 ? -22.396 6.208 8.620 1.00 93.75 115 ALA A CA 1
ATOM 844 C C . ALA A 1 115 ? -22.994 6.221 10.038 1.00 93.75 115 ALA A C 1
ATOM 846 O O . ALA A 1 115 ? -23.962 5.517 10.313 1.00 93.75 115 ALA A O 1
ATOM 847 N N . GLY A 1 116 ? -22.372 6.960 10.958 1.00 92.69 116 GLY A N 1
ATOM 848 C CA . GLY A 1 116 ? -22.780 6.999 12.367 1.00 92.69 116 GLY A CA 1
ATOM 849 C C . GLY A 1 116 ? -22.454 5.738 13.184 1.00 92.69 116 GLY A C 1
ATOM 850 O O . GLY A 1 116 ? -22.573 5.770 14.405 1.00 92.69 116 GLY A O 1
ATOM 851 N N . ASN A 1 117 ? -21.989 4.644 12.567 1.00 96.12 117 ASN A N 1
ATOM 852 C CA . ASN A 1 117 ? -21.618 3.418 13.277 1.00 96.12 117 ASN A CA 1
ATOM 853 C C . ASN A 1 117 ? -20.338 2.782 12.709 1.00 96.12 117 ASN A C 1
ATOM 855 O O . ASN A 1 117 ? -20.360 1.795 11.969 1.00 96.12 117 ASN A O 1
ATOM 859 N N . PHE A 1 118 ? -19.191 3.318 13.128 1.00 95.81 118 PHE A N 1
ATOM 860 C CA . PHE A 1 118 ? -17.875 2.819 12.718 1.00 95.81 118 PHE A CA 1
ATOM 861 C C . PHE A 1 118 ? -17.572 1.398 13.221 1.00 95.81 118 PHE A C 1
ATOM 863 O O . PHE A 1 118 ? -16.784 0.684 12.593 1.00 95.81 118 PHE A O 1
ATOM 870 N N . ALA A 1 119 ? -18.211 0.953 14.306 1.00 96.81 119 ALA A N 1
ATOM 871 C CA . ALA A 1 119 ? -17.986 -0.362 14.907 1.00 96.81 119 ALA A CA 1
ATOM 872 C C . ALA A 1 119 ? -18.713 -1.501 14.170 1.00 96.81 119 ALA A C 1
ATOM 874 O O . ALA A 1 119 ? -18.231 -2.634 14.202 1.00 96.81 119 ALA A O 1
ATOM 875 N N . SER A 1 120 ? -19.804 -1.210 13.455 1.00 97.56 120 SER A N 1
ATOM 876 C CA . SER A 1 120 ? -20.589 -2.203 12.708 1.00 97.56 120 SER A CA 1
ATOM 877 C C . SER A 1 120 ? -19.787 -2.889 11.601 1.00 97.56 120 SER A C 1
ATOM 879 O O . SER A 1 120 ? -19.018 -2.231 10.902 1.00 97.56 120 SER A O 1
ATOM 881 N N . ASP A 1 121 ? -19.987 -4.198 11.434 1.00 96.62 121 ASP A N 1
ATOM 882 C CA . ASP A 1 121 ? -19.439 -5.017 10.339 1.00 96.62 121 ASP A CA 1
ATOM 883 C C . ASP A 1 121 ? -20.481 -5.313 9.246 1.00 96.62 121 ASP A C 1
ATOM 885 O O . ASP A 1 121 ? -20.265 -6.173 8.400 1.00 96.62 121 ASP A O 1
ATOM 889 N N . ALA A 1 122 ? -21.604 -4.584 9.230 1.00 97.38 122 ALA A N 1
ATOM 890 C CA . ALA A 1 122 ? -22.693 -4.813 8.276 1.00 97.38 122 ALA A CA 1
ATOM 891 C C . ALA A 1 122 ? -22.290 -4.603 6.802 1.00 97.38 122 ALA A C 1
ATOM 893 O O . ALA A 1 122 ? -22.933 -5.139 5.904 1.00 97.38 122 ALA A O 1
ATOM 894 N N . LYS A 1 123 ? -21.230 -3.829 6.530 1.00 97.50 123 LYS A N 1
ATOM 895 C CA . LYS A 1 123 ? -20.684 -3.672 5.177 1.00 97.50 123 LYS A CA 1
ATOM 896 C C . LYS A 1 123 ? -19.622 -4.725 4.892 1.00 97.50 123 LYS A C 1
ATOM 898 O O . LYS A 1 123 ? -18.596 -4.779 5.573 1.00 97.50 123 LYS A O 1
ATOM 903 N N . TYR A 1 124 ? -19.813 -5.471 3.804 1.00 97.88 124 TYR A N 1
ATOM 904 C CA . TYR A 1 124 ? -18.855 -6.483 3.348 1.00 97.88 124 TYR A CA 1
ATOM 905 C C . TYR A 1 124 ? -17.445 -5.901 3.134 1.00 97.88 124 TYR A C 1
ATOM 907 O O . TYR A 1 124 ? -16.449 -6.553 3.442 1.00 97.88 124 TYR A O 1
ATOM 915 N N . THR A 1 125 ? -17.348 -4.648 2.678 1.00 97.81 125 THR A N 1
ATOM 916 C CA . THR A 1 125 ? -16.078 -3.942 2.450 1.00 97.81 125 THR A CA 1
ATOM 917 C C . THR A 1 125 ? -15.235 -3.834 3.718 1.00 97.81 125 THR A C 1
ATOM 919 O O . THR A 1 125 ? -14.015 -3.961 3.637 1.00 97.81 125 THR A O 1
ATOM 922 N N . LYS A 1 126 ? -15.842 -3.689 4.904 1.00 98.00 126 LYS A N 1
ATOM 923 C CA . LYS A 1 126 ? -15.108 -3.692 6.179 1.00 98.00 126 LYS A CA 1
ATOM 924 C C . LYS A 1 126 ? -14.559 -5.068 6.534 1.00 98.00 126 LYS A C 1
ATOM 926 O O . LYS A 1 126 ? -13.430 -5.170 7.017 1.00 98.00 126 LYS A O 1
ATOM 931 N N . VAL A 1 127 ? -15.337 -6.120 6.287 1.00 98.06 127 VAL A N 1
ATOM 932 C CA . VAL A 1 127 ? -14.910 -7.509 6.514 1.00 98.06 127 VAL A CA 1
ATOM 933 C C . VAL A 1 127 ? -13.718 -7.839 5.611 1.00 98.06 127 VAL A C 1
ATOM 935 O O . VAL A 1 127 ? -12.696 -8.334 6.091 1.00 98.06 127 VAL A O 1
ATOM 938 N N . VAL A 1 128 ? -13.792 -7.463 4.330 1.00 98.12 128 VAL A N 1
ATOM 939 C CA . VAL A 1 128 ? -12.678 -7.600 3.378 1.00 98.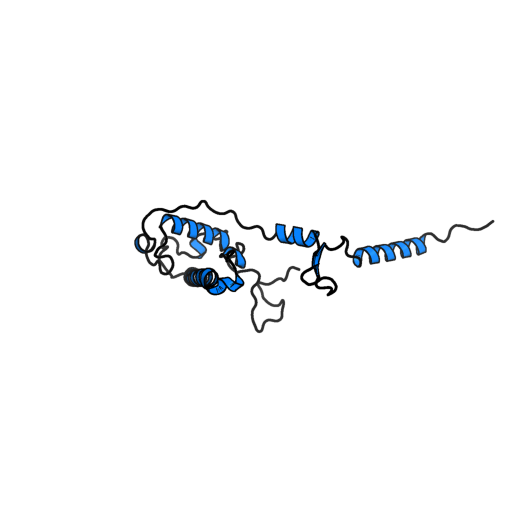12 128 VAL A CA 1
ATOM 940 C C . VAL A 1 128 ? -11.479 -6.753 3.807 1.00 98.12 128 VAL A C 1
ATOM 942 O O . VAL A 1 128 ? -10.366 -7.271 3.858 1.00 98.12 128 VAL A O 1
ATOM 945 N N . ALA A 1 129 ? -11.679 -5.489 4.193 1.00 97.94 129 ALA A N 1
ATOM 946 C CA . ALA A 1 129 ? -10.596 -4.615 4.649 1.00 97.94 129 ALA A CA 1
ATOM 947 C C . ALA A 1 129 ? -9.862 -5.189 5.873 1.00 97.94 129 ALA A C 1
ATOM 949 O O . ALA A 1 129 ? -8.634 -5.133 5.939 1.00 97.94 129 ALA A O 1
ATOM 950 N N . ARG A 1 130 ? -10.587 -5.811 6.814 1.00 98.19 130 ARG A N 1
ATOM 951 C CA . ARG A 1 130 ? -9.987 -6.512 7.961 1.00 98.19 130 ARG A CA 1
ATOM 952 C C . ARG A 1 130 ? -9.099 -7.666 7.510 1.00 98.19 130 ARG A C 1
ATOM 954 O O . ARG A 1 130 ? -7.997 -7.824 8.036 1.00 98.19 130 ARG A O 1
ATOM 961 N N . ARG A 1 131 ? -9.556 -8.455 6.535 1.00 98.38 131 ARG A N 1
ATOM 962 C CA . ARG A 1 131 ? -8.766 -9.565 5.995 1.00 98.38 131 ARG A CA 1
ATOM 963 C C . ARG A 1 131 ? -7.538 -9.073 5.231 1.00 98.38 131 ARG A C 1
ATOM 965 O O . ARG A 1 131 ? -6.461 -9.631 5.411 1.00 98.38 131 ARG A O 1
ATOM 972 N N . MET A 1 132 ? -7.673 -8.000 4.455 1.00 98.38 132 MET A N 1
ATOM 973 C CA . MET A 1 132 ? -6.548 -7.375 3.751 1.00 98.38 132 MET A CA 1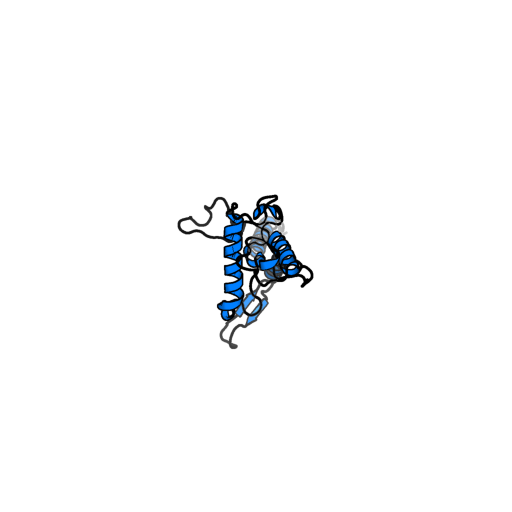
ATOM 974 C C . MET A 1 132 ? -5.506 -6.825 4.721 1.00 98.38 132 MET A C 1
ATOM 976 O O . MET A 1 132 ? -4.315 -6.966 4.477 1.00 98.38 132 MET A O 1
ATOM 980 N N . LEU A 1 133 ? -5.929 -6.286 5.864 1.00 98.19 133 LEU A N 1
ATOM 981 C CA . LEU A 1 133 ? -4.999 -5.828 6.890 1.00 98.19 133 LEU A CA 1
ATOM 982 C C . LEU A 1 133 ? -4.185 -6.988 7.486 1.00 98.19 133 LEU A C 1
ATOM 984 O O . LEU A 1 133 ? -2.973 -6.866 7.640 1.00 98.19 133 LEU A O 1
ATOM 988 N N . GLN A 1 134 ? -4.823 -8.131 7.758 1.00 98.38 134 GLN A N 1
ATOM 989 C CA . GLN A 1 134 ? -4.110 -9.348 8.167 1.00 98.38 134 GLN A CA 1
ATOM 990 C C . GLN A 1 134 ? -3.144 -9.830 7.079 1.00 98.38 134 GLN A C 1
ATOM 992 O O . GLN A 1 134 ? -2.009 -10.173 7.392 1.00 98.38 134 GLN A O 1
ATOM 997 N N . MET A 1 135 ? -3.572 -9.823 5.813 1.00 98.38 135 MET A N 1
ATOM 998 C CA . MET A 1 135 ? -2.728 -10.195 4.675 1.00 98.38 135 MET A CA 1
ATOM 999 C C . MET A 1 135 ? -1.493 -9.293 4.581 1.00 98.38 135 MET A C 1
ATOM 1001 O O . MET A 1 135 ? -0.384 -9.802 4.501 1.00 98.38 135 MET A O 1
ATOM 1005 N N . THR A 1 136 ? -1.655 -7.970 4.640 1.00 98.19 136 THR A N 1
ATOM 1006 C CA . THR A 1 136 ? -0.534 -7.021 4.587 1.00 98.19 136 THR A CA 1
ATOM 1007 C C . THR A 1 136 ? 0.441 -7.222 5.746 1.00 98.19 136 THR A C 1
ATOM 1009 O O . THR A 1 136 ? 1.649 -7.233 5.523 1.00 98.19 136 THR A O 1
ATOM 1012 N N . ILE A 1 137 ? -0.061 -7.431 6.969 1.00 97.56 137 ILE A N 1
ATOM 1013 C CA . ILE A 1 137 ? 0.793 -7.758 8.121 1.00 97.56 137 ILE A CA 1
ATOM 1014 C C . ILE A 1 137 ? 1.551 -9.063 7.866 1.00 97.56 137 ILE A C 1
ATOM 1016 O O . ILE A 1 137 ? 2.761 -9.106 8.075 1.00 97.56 137 ILE A O 1
ATOM 1020 N N . ALA A 1 138 ? 0.873 -10.110 7.388 1.00 98.19 138 ALA A N 1
ATOM 1021 C CA . ALA A 1 138 ? 1.502 -11.398 7.111 1.00 98.19 138 ALA A CA 1
ATOM 1022 C C . ALA A 1 138 ? 2.583 -11.278 6.026 1.00 98.19 138 ALA A C 1
ATOM 1024 O O . ALA A 1 138 ? 3.695 -11.747 6.229 1.00 98.19 138 ALA A O 1
ATOM 1025 N N . VAL A 1 139 ? 2.311 -10.579 4.920 1.00 98.31 139 VAL A N 1
ATOM 1026 C CA . VAL A 1 139 ? 3.295 -10.341 3.851 1.00 98.31 139 VAL A CA 1
ATOM 1027 C C . VAL A 1 139 ? 4.527 -9.610 4.387 1.00 98.31 139 VAL A C 1
ATOM 1029 O O . VAL A 1 139 ? 5.648 -10.056 4.162 1.00 98.31 139 VAL A O 1
ATOM 1032 N N . ASN A 1 140 ? 4.334 -8.541 5.161 1.00 98.06 140 ASN A N 1
ATOM 1033 C CA . ASN A 1 140 ? 5.444 -7.723 5.658 1.00 98.06 140 ASN A CA 1
ATOM 1034 C C . ASN A 1 140 ? 6.264 -8.392 6.769 1.00 98.06 140 ASN A C 1
ATOM 1036 O O . ASN A 1 140 ? 7.380 -7.958 7.032 1.00 98.06 140 ASN A O 1
ATOM 1040 N N . THR A 1 141 ? 5.725 -9.413 7.438 1.00 97.44 141 THR A N 1
ATOM 1041 C CA . THR A 1 141 ? 6.396 -10.069 8.577 1.00 97.44 141 THR A CA 1
ATOM 1042 C C . THR A 1 141 ? 6.900 -11.472 8.263 1.00 97.44 141 THR A C 1
ATOM 1044 O O . THR A 1 141 ? 7.920 -11.878 8.806 1.00 97.44 141 THR A O 1
ATOM 1047 N N . GLN A 1 142 ? 6.215 -12.209 7.387 1.00 98.12 142 GLN A N 1
ATOM 1048 C CA . GLN A 1 142 ? 6.505 -13.619 7.099 1.00 98.12 142 GLN A CA 1
ATOM 1049 C C . GLN A 1 142 ? 7.192 -13.826 5.745 1.00 98.12 142 GLN A C 1
ATOM 1051 O O . GLN A 1 142 ? 7.878 -14.826 5.571 1.00 98.12 142 GLN A O 1
ATOM 1056 N N . TYR A 1 143 ? 7.042 -12.895 4.797 1.00 97.38 143 TYR A N 1
ATOM 1057 C CA . TYR A 1 143 ? 7.582 -13.012 3.434 1.00 97.38 143 TYR A CA 1
ATOM 1058 C C . TYR A 1 143 ? 8.725 -12.020 3.183 1.00 97.38 143 TYR A C 1
ATOM 1060 O O . TYR A 1 143 ? 8.867 -11.465 2.093 1.00 97.38 143 TYR A O 1
ATOM 1068 N N . THR A 1 144 ? 9.556 -11.776 4.198 1.00 96.44 144 THR A N 1
ATOM 1069 C CA . THR A 1 144 ? 10.685 -10.830 4.125 1.00 96.44 144 THR A CA 1
ATOM 1070 C C . THR A 1 144 ? 11.747 -11.250 3.106 1.00 96.44 144 THR A C 1
ATOM 1072 O O . THR A 1 144 ? 12.415 -10.396 2.534 1.00 96.44 144 THR A O 1
ATOM 1075 N N . ASN A 1 145 ? 11.850 -12.542 2.788 1.00 97.50 145 ASN A N 1
ATOM 1076 C CA . ASN A 1 145 ? 12.661 -13.054 1.680 1.00 97.50 145 ASN A CA 1
ATOM 1077 C C . ASN A 1 145 ? 12.166 -12.598 0.293 1.00 97.50 145 ASN A C 1
ATOM 1079 O O . ASN A 1 145 ? 12.931 -12.637 -0.666 1.00 97.50 145 ASN A O 1
ATOM 1083 N N . HIS A 1 146 ? 10.902 -12.186 0.179 1.00 97.38 146 HIS A N 1
ATOM 1084 C CA . HIS A 1 146 ? 10.307 -11.685 -1.057 1.00 97.38 146 HIS A CA 1
ATOM 1085 C C . HIS A 1 146 ? 10.221 -10.155 -1.077 1.00 97.38 146 HIS A C 1
ATOM 1087 O O . HIS A 1 146 ? 10.671 -9.527 -2.031 1.00 97.38 146 HIS A O 1
ATOM 1093 N N . VAL A 1 147 ? 9.660 -9.542 -0.027 1.00 97.19 147 VAL A N 1
ATOM 1094 C CA . VAL A 1 147 ? 9.408 -8.085 0.008 1.00 97.19 147 VAL A CA 1
ATOM 1095 C C . VAL A 1 147 ? 10.537 -7.272 0.650 1.00 97.19 147 VAL A C 1
ATOM 1097 O O . VAL A 1 147 ? 10.487 -6.038 0.648 1.00 97.19 147 VAL A O 1
ATOM 1100 N N . GLY A 1 148 ? 11.553 -7.943 1.201 1.00 95.88 148 GLY A N 1
ATOM 1101 C CA . GLY A 1 148 ? 12.664 -7.311 1.908 1.00 95.88 148 GLY A CA 1
ATOM 1102 C C . GLY A 1 148 ? 12.192 -6.373 3.020 1.00 95.88 148 GLY A C 1
ATOM 1103 O O . GLY A 1 148 ? 11.128 -6.555 3.611 1.00 95.88 148 GLY A O 1
ATOM 1104 N N . ASN A 1 149 ? 12.967 -5.314 3.251 1.00 94.69 149 ASN A N 1
ATOM 1105 C CA . ASN A 1 149 ? 12.610 -4.240 4.185 1.00 94.69 149 ASN A CA 1
ATOM 1106 C C . ASN A 1 149 ? 11.700 -3.166 3.555 1.00 94.69 149 ASN A C 1
ATOM 1108 O O . ASN A 1 149 ? 11.343 -2.203 4.227 1.00 94.69 149 ASN A O 1
ATOM 1112 N N . VAL A 1 150 ? 11.343 -3.301 2.270 1.00 95.88 150 VAL A N 1
ATOM 1113 C CA . VAL A 1 150 ? 10.468 -2.349 1.563 1.00 95.88 150 VAL A CA 1
ATOM 1114 C C . VAL A 1 150 ? 9.009 -2.584 1.952 1.00 95.88 150 VAL A C 1
ATOM 1116 O O . VAL A 1 150 ? 8.279 -1.635 2.242 1.00 95.88 150 VAL A O 1
ATOM 1119 N N . GLY A 1 151 ? 8.598 -3.855 1.994 1.00 96.56 151 GLY A N 1
ATOM 1120 C CA . GLY A 1 151 ? 7.238 -4.254 2.338 1.00 96.56 151 GLY A CA 1
ATOM 1121 C C . GLY A 1 151 ? 6.186 -3.828 1.308 1.00 96.56 151 GLY A C 1
ATOM 1122 O O . GLY A 1 151 ? 6.477 -3.340 0.215 1.00 96.56 151 GLY A O 1
ATOM 1123 N N . VAL A 1 152 ? 4.921 -4.029 1.670 1.00 97.31 152 VAL A N 1
ATOM 1124 C CA . VAL A 1 152 ? 3.748 -3.642 0.882 1.00 97.31 152 VAL A CA 1
ATOM 1125 C C . VAL A 1 152 ? 2.768 -2.823 1.714 1.00 97.31 152 VAL A C 1
ATOM 1127 O O . VAL A 1 152 ? 2.685 -2.943 2.939 1.00 97.31 152 VAL A O 1
ATOM 1130 N N . THR A 1 153 ? 1.979 -2.001 1.028 1.00 97.00 153 THR A N 1
ATOM 1131 C CA . THR A 1 153 ? 0.863 -1.246 1.609 1.00 97.00 153 THR A CA 1
ATOM 1132 C C . THR A 1 153 ? -0.405 -1.498 0.800 1.00 97.00 153 THR A C 1
ATOM 1134 O O . THR A 1 153 ? -0.373 -2.136 -0.253 1.00 97.00 153 THR A O 1
ATOM 1137 N N . CYS A 1 154 ? -1.538 -0.945 1.239 1.00 97.38 154 CYS A N 1
ATOM 1138 C CA . CYS A 1 154 ? -2.768 -0.988 0.448 1.00 97.38 154 CYS A CA 1
ATOM 1139 C C . CYS A 1 154 ? -2.564 -0.352 -0.940 1.00 97.38 154 CYS A C 1
ATOM 1141 O O . CYS A 1 154 ? -3.128 -0.826 -1.925 1.00 97.38 154 CYS A O 1
ATOM 1143 N N . TYR A 1 155 ? -1.717 0.682 -1.030 1.00 97.00 155 TYR A N 1
ATOM 1144 C CA . TYR A 1 155 ? -1.457 1.395 -2.278 1.00 97.00 155 TYR A CA 1
ATOM 1145 C C . TYR A 1 155 ? -0.719 0.544 -3.311 1.00 97.00 155 TYR A C 1
ATOM 1147 O O . TYR A 1 155 ? -0.939 0.744 -4.503 1.00 97.00 155 TYR A O 1
ATOM 1155 N N . THR A 1 156 ? 0.093 -0.432 -2.882 1.00 96.50 156 THR A N 1
ATOM 1156 C CA . THR A 1 156 ? 0.844 -1.326 -3.779 1.00 96.50 156 THR A CA 1
ATOM 1157 C C . THR A 1 156 ? -0.071 -1.942 -4.841 1.00 96.50 156 THR A C 1
ATOM 1159 O O . THR A 1 156 ? 0.266 -1.904 -6.025 1.00 96.50 156 THR A O 1
ATOM 1162 N N . CYS A 1 157 ? -1.257 -2.406 -4.428 1.00 96.44 157 CYS A N 1
ATOM 1163 C CA . CYS A 1 157 ? -2.244 -3.026 -5.314 1.00 96.44 157 CYS A CA 1
ATOM 1164 C C . CYS A 1 157 ? -3.377 -2.069 -5.715 1.00 96.44 157 CYS A C 1
ATOM 1166 O O . CYS A 1 157 ? -3.746 -2.010 -6.886 1.00 96.44 157 CYS A O 1
ATOM 1168 N N . HIS A 1 158 ? -3.947 -1.324 -4.761 1.00 96.56 158 HIS A N 1
ATOM 1169 C CA . HIS A 1 158 ? -5.159 -0.540 -5.016 1.00 96.56 158 HIS A CA 1
ATOM 1170 C C . HIS A 1 158 ? -4.899 0.716 -5.848 1.00 96.56 158 HIS A C 1
ATOM 1172 O O . HIS A 1 158 ? -5.729 1.078 -6.682 1.00 96.56 158 HIS A O 1
ATOM 1178 N N . ARG A 1 159 ? -3.749 1.379 -5.660 1.00 95.19 159 ARG A N 1
ATOM 1179 C CA . ARG A 1 159 ? -3.387 2.611 -6.385 1.00 95.19 159 ARG A CA 1
ATOM 1180 C C . ARG A 1 159 ? -4.520 3.659 -6.403 1.00 95.19 159 ARG A C 1
ATOM 1182 O O . ARG A 1 159 ? -4.758 4.288 -7.429 1.00 95.19 159 ARG A O 1
ATOM 1189 N N . GLY A 1 160 ? -5.252 3.806 -5.293 1.00 94.69 160 GLY A N 1
ATOM 1190 C CA . GLY A 1 160 ? -6.398 4.720 -5.171 1.00 94.69 160 GLY A CA 1
ATOM 1191 C C . GLY A 1 160 ? -7.728 4.192 -5.726 1.00 94.69 160 GLY A C 1
ATOM 1192 O O . GLY A 1 160 ? -8.687 4.953 -5.795 1.00 94.69 160 GLY A O 1
ATOM 1193 N N . ASN A 1 161 ? -7.806 2.920 -6.125 1.00 94.94 161 ASN A N 1
ATOM 1194 C CA . ASN A 1 161 ? -9.023 2.286 -6.632 1.00 94.94 161 ASN A CA 1
ATOM 1195 C C . ASN A 1 161 ? -9.555 1.269 -5.628 1.00 94.94 161 ASN A C 1
ATOM 1197 O O . ASN A 1 161 ? -8.803 0.466 -5.072 1.00 94.94 161 ASN A O 1
ATOM 1201 N N . ASN A 1 162 ? -10.870 1.246 -5.448 1.00 93.19 162 ASN A N 1
ATOM 1202 C CA . ASN A 1 162 ? -11.519 0.343 -4.506 1.00 93.19 162 ASN A CA 1
ATOM 1203 C C . ASN A 1 162 ? -11.468 -1.130 -4.960 1.00 93.19 162 ASN A C 1
ATOM 1205 O O . ASN A 1 162 ? -11.489 -2.034 -4.122 1.00 93.19 162 ASN A O 1
ATOM 1209 N N . VAL A 1 163 ? -11.304 -1.354 -6.266 1.00 93.38 163 VAL A N 1
ATOM 1210 C CA . VAL A 1 163 ? -10.932 -2.624 -6.894 1.00 93.38 163 VAL A CA 1
ATOM 1211 C C . VAL A 1 163 ? -9.571 -2.443 -7.584 1.00 93.38 163 VAL A C 1
ATOM 1213 O O . VAL A 1 163 ? -9.431 -1.530 -8.403 1.00 93.38 163 VAL A O 1
ATOM 1216 N N . PRO A 1 164 ? -8.548 -3.266 -7.282 1.00 94.50 164 PRO A N 1
ATOM 1217 C CA . PRO A 1 164 ? -7.259 -3.190 -7.969 1.00 94.50 164 PRO A CA 1
ATOM 1218 C C . PRO A 1 164 ? -7.395 -3.378 -9.488 1.00 94.50 164 PRO A C 1
ATOM 1220 O O . PRO A 1 164 ? -8.137 -4.238 -9.953 1.00 94.50 164 PRO A O 1
ATOM 1223 N N . ARG A 1 165 ? -6.638 -2.605 -10.279 1.00 90.44 165 ARG A N 1
ATOM 1224 C CA . ARG A 1 165 ? -6.743 -2.619 -11.755 1.00 90.44 165 ARG A CA 1
ATOM 1225 C C . ARG A 1 165 ? -6.154 -3.862 -12.423 1.00 90.44 165 ARG A C 1
ATOM 1227 O O . ARG A 1 165 ? -6.511 -4.175 -13.551 1.00 90.44 165 ARG A O 1
ATOM 1234 N N . LYS A 1 166 ? -5.191 -4.520 -11.777 1.00 88.44 166 LYS A N 1
ATOM 1235 C CA . LYS A 1 166 ? -4.445 -5.659 -12.333 1.00 88.44 166 LYS A CA 1
ATOM 1236 C C . LYS A 1 166 ? -4.846 -6.949 -11.617 1.00 88.44 166 LYS A C 1
ATOM 1238 O O . LYS A 1 166 ? -4.036 -7.569 -10.938 1.00 88.44 166 LYS A O 1
ATOM 1243 N N . VAL A 1 167 ? -6.126 -7.295 -11.732 1.00 86.88 167 VAL A N 1
ATOM 1244 C CA . VAL A 1 167 ? -6.704 -8.561 -11.253 1.00 86.88 167 VAL A CA 1
ATOM 1245 C C . VAL A 1 167 ? -6.940 -9.504 -12.428 1.00 86.88 167 VAL A C 1
ATOM 1247 O O . VAL A 1 167 ? -7.066 -9.059 -13.566 1.00 86.88 167 VAL A O 1
ATOM 1250 N N . TRP A 1 168 ? -7.001 -10.802 -12.155 1.00 82.12 168 TRP A N 1
ATOM 1251 C CA . TRP A 1 168 ? -7.223 -11.842 -13.156 1.00 82.12 168 TRP A CA 1
ATOM 1252 C C . TRP A 1 168 ? -8.189 -12.899 -12.608 1.00 82.12 168 TRP A C 1
ATOM 1254 O O . TRP A 1 168 ? -8.328 -13.046 -11.393 1.00 82.12 168 TRP A O 1
ATOM 1264 N N . PHE A 1 169 ? -8.865 -13.618 -13.507 1.00 83.00 169 PHE A N 1
ATOM 1265 C CA . PHE A 1 169 ? -9.849 -14.655 -13.182 1.00 83.00 169 PHE A CA 1
ATOM 1266 C C . PHE A 1 169 ? -9.608 -15.883 -14.067 1.00 83.00 169 PHE A C 1
ATOM 1268 O O . PHE A 1 169 ? -9.205 -15.741 -15.221 1.00 83.00 169 PHE A O 1
ATOM 1275 N N . SER A 1 170 ? -9.848 -17.087 -13.547 1.00 81.88 170 SER A N 1
ATOM 1276 C CA . SER A 1 170 ? -9.819 -18.316 -14.347 1.00 81.88 170 SER A CA 1
ATOM 1277 C C . SER A 1 170 ? -11.100 -18.459 -15.182 1.00 81.88 170 SER A C 1
ATOM 1279 O O . SER A 1 170 ? -12.163 -17.990 -14.784 1.00 81.88 170 SER A O 1
ATOM 1281 N N . GLY A 1 171 ? -11.006 -19.104 -16.351 1.00 73.69 171 GLY A N 1
ATOM 1282 C CA . GLY A 1 171 ? -12.170 -19.381 -17.210 1.00 73.69 171 GLY A CA 1
ATOM 1283 C C . GLY A 1 171 ? -12.698 -18.185 -18.014 1.00 73.69 171 GLY A C 1
ATOM 1284 O O . GLY A 1 171 ? -13.748 -18.291 -18.639 1.00 73.69 171 GLY A O 1
ATOM 1285 N N . VAL A 1 172 ? -11.974 -17.064 -18.022 1.00 67.00 172 VAL A N 1
ATOM 1286 C CA . VAL A 1 172 ? -12.282 -15.868 -18.815 1.00 67.00 172 VAL A CA 1
ATOM 1287 C C . VAL A 1 172 ? -11.272 -15.795 -19.959 1.00 67.00 172 VAL A C 1
ATOM 1289 O O . VAL A 1 172 ? -10.068 -15.892 -19.718 1.00 67.00 172 VAL A O 1
ATOM 1292 N N . VAL A 1 173 ? -11.736 -15.638 -21.203 1.00 64.88 173 VAL A N 1
ATOM 1293 C CA . VAL A 1 173 ? -10.832 -15.383 -22.338 1.00 64.88 173 VAL A CA 1
ATOM 1294 C C . VAL A 1 173 ? -10.090 -14.073 -22.048 1.00 64.88 173 VAL A C 1
ATOM 1296 O O . VAL A 1 173 ? -10.763 -13.095 -21.694 1.00 64.88 173 VAL A O 1
ATOM 1299 N N . PRO A 1 174 ? -8.749 -14.014 -22.157 1.00 61.84 174 PRO A N 1
ATOM 1300 C CA . PRO A 1 174 ? -8.008 -12.764 -21.996 1.00 61.84 174 PRO A CA 1
ATOM 1301 C C . PRO A 1 174 ? -8.683 -11.626 -22.787 1.00 61.84 174 PRO A C 1
ATOM 1303 O O . PRO A 1 174 ? -8.956 -11.784 -23.974 1.00 61.84 174 PRO A O 1
ATOM 1306 N N . GLY A 1 175 ? -9.054 -10.532 -22.107 1.00 56.34 175 GLY A N 1
ATOM 1307 C CA . GLY A 1 175 ? -9.763 -9.384 -22.700 1.00 56.34 175 GLY A CA 1
ATOM 1308 C C . GLY A 1 175 ? -11.305 -9.386 -22.633 1.00 56.34 175 GLY A C 1
ATOM 1309 O O . GLY A 1 175 ? -11.917 -8.415 -23.065 1.00 56.34 175 GLY A O 1
ATOM 1310 N N . SER A 1 176 ? -11.960 -10.416 -22.076 1.00 55.62 176 SER A N 1
ATOM 1311 C CA . SER A 1 176 ? -13.442 -10.525 -22.048 1.00 55.62 176 SER A CA 1
ATOM 1312 C C . SER A 1 176 ? -14.130 -10.093 -20.736 1.00 55.62 176 SER A C 1
ATOM 1314 O O . SER A 1 176 ? -15.346 -10.219 -20.594 1.00 55.62 176 SER A O 1
ATOM 1316 N N . GLY A 1 177 ? -13.383 -9.565 -19.761 1.00 51.25 177 GLY A N 1
ATOM 1317 C CA . GLY A 1 177 ? -13.941 -9.117 -18.480 1.00 51.25 177 GLY A CA 1
ATOM 1318 C C . GLY A 1 177 ? -14.518 -7.691 -18.541 1.00 51.25 177 GLY A C 1
ATOM 1319 O O . GLY A 1 177 ? -13.811 -6.787 -18.985 1.00 51.25 177 GLY A O 1
ATOM 1320 N N . PRO A 1 178 ? -15.727 -7.422 -18.000 1.00 51.94 178 PRO A N 1
ATOM 1321 C CA . PRO A 1 178 ? -16.385 -6.104 -18.063 1.00 51.94 178 PRO A CA 1
ATOM 1322 C C . PRO A 1 178 ? -15.666 -4.981 -17.288 1.00 51.94 178 PRO A C 1
ATOM 1324 O O . PRO A 1 178 ? -16.096 -3.833 -17.326 1.00 51.94 178 PRO A O 1
ATOM 1327 N N . ALA A 1 179 ? -14.566 -5.293 -16.593 1.00 51.06 179 ALA A N 1
ATOM 1328 C CA . ALA A 1 179 ? -13.745 -4.340 -15.843 1.00 51.06 179 ALA A CA 1
ATOM 1329 C C . ALA A 1 179 ? -12.306 -4.199 -16.378 1.00 51.06 179 ALA A C 1
ATOM 1331 O O . ALA A 1 179 ? -11.511 -3.463 -15.793 1.00 51.06 179 ALA A O 1
ATOM 1332 N N . LEU A 1 180 ? -11.946 -4.899 -17.459 1.00 50.09 180 LEU A N 1
ATOM 1333 C CA . LEU A 1 180 ? -10.571 -4.975 -17.953 1.00 50.09 180 LEU A CA 1
ATOM 1334 C C . LEU A 1 180 ? -10.521 -4.632 -19.440 1.00 50.09 180 LEU A C 1
ATOM 1336 O O . LEU A 1 180 ? -10.226 -5.476 -20.279 1.00 50.09 180 LEU A O 1
ATOM 1340 N N . ALA A 1 181 ? -10.747 -3.358 -19.762 1.00 45.03 181 ALA A N 1
ATOM 1341 C CA . ALA A 1 181 ? -10.081 -2.818 -20.934 1.00 45.03 181 ALA A CA 1
ATOM 1342 C C . ALA A 1 181 ? -8.572 -2.896 -20.649 1.00 45.03 181 ALA A C 1
ATOM 1344 O O . ALA A 1 181 ? -8.034 -2.115 -19.854 1.00 45.03 181 ALA A O 1
ATOM 1345 N N . GLU A 1 182 ? -7.893 -3.871 -21.254 1.00 42.34 182 GLU A N 1
ATOM 1346 C CA . GLU A 1 182 ? -6.461 -3.778 -21.523 1.00 42.34 182 GLU A CA 1
ATOM 1347 C C . GLU A 1 182 ? -6.255 -2.562 -22.427 1.00 42.34 182 GLU A C 1
ATOM 1349 O O . GLU A 1 182 ? -6.185 -2.654 -23.647 1.00 42.34 182 GLU A O 1
ATOM 1354 N N . VAL A 1 183 ? -6.221 -1.377 -21.818 1.00 38.72 183 VAL A N 1
ATOM 1355 C CA . VAL A 1 183 ? -5.646 -0.201 -22.456 1.00 38.72 183 VAL A CA 1
ATOM 1356 C C . VAL A 1 183 ? -4.142 -0.442 -22.504 1.00 38.72 183 VAL A C 1
ATOM 1358 O O . VAL A 1 183 ? -3.430 -0.253 -21.514 1.00 38.72 183 VAL A O 1
ATOM 1361 N N . ASN A 1 184 ? -3.725 -0.999 -23.639 1.00 38.47 184 ASN A N 1
ATOM 1362 C CA . ASN A 1 184 ? -2.358 -0.954 -24.143 1.00 38.47 184 ASN A CA 1
ATOM 1363 C C . ASN A 1 184 ? -1.891 0.511 -24.216 1.00 38.47 184 ASN A C 1
ATOM 1365 O O . ASN A 1 184 ? -2.698 1.352 -24.674 1.00 38.47 184 ASN A O 1
#

pLDDT: mean 87.91, std 14.35, range [38.47, 98.38]

Secondary structure (DSSP, 8-state):
-----S-SHHHHHHHHHHHHHHHHH--PSPPEEEE-SSTTS--EEEE-HHHHHHHHHH-PPPPPPPP---SSBHHHHSTT--S-TTSBHHHHHHHHHHHHHHH-TTTGGGGTSBTTBTT---SHHHHHHHHHHHHHHHHHHH-HHHHTTT---HHHHHTT-SS-SS---TTS-TT--TT-----

Foldseek 3Di:
DDDDPDPDPVVVVVVVVVVVCCVVPDDDDFFDWDAPDDPPPPRIDTHDPVVVVVVCVVDDDDDQDDDDADAAFCLVVDAQDDDRRRGHPGNVVSVLQVLCQQAPVPVGPVQQADVPGRNDRPDPLVVVVVVVVVVQVCCCPVVCVPCPPVGDDSNNFRVNYNHGQPDDDPPADVPRDPRDPPPD

Sequence (184 aa):
MFKLYSIPGIALAGAFVICLIAVLTFQRPVPLVVSTGNPGLGMQVLYSTPQINRALGMNQAPPVLPQISGGVAAGQAYKNVQVLKNVSSAAFGRLMVSMTNWVAPQQGCTYCHVAGNFASDAKYTKVVARRMLQMTIAVNTQYTNHVGNVGVTCYTCHRGNNVPRKVWFSGVVPGSGPALAEVN